Protein AF-A0A2L0C159-F1 (afdb_monomer)

Mean predicted aligned error: 4.29 Å

Structure (mmCIF, N/CA/C/O backbone):
data_AF-A0A2L0C159-F1
#
_entry.id   AF-A0A2L0C159-F1
#
loop_
_atom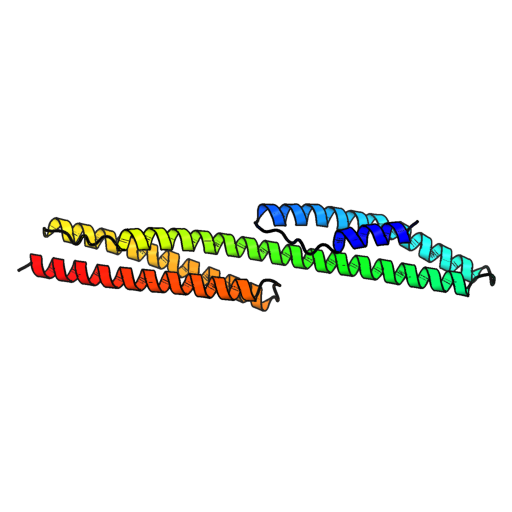_site.group_PDB
_atom_site.id
_atom_site.type_symbol
_atom_site.label_atom_id
_atom_site.label_a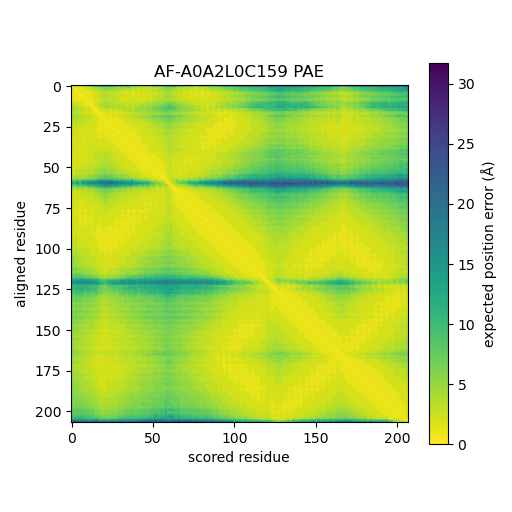lt_id
_atom_site.label_comp_id
_atom_site.label_asym_id
_atom_site.label_entity_id
_atom_site.label_seq_id
_atom_site.pdbx_PDB_ins_code
_atom_site.Cartn_x
_atom_site.Cartn_y
_atom_site.Cartn_z
_atom_site.occupancy
_atom_site.B_iso_or_equiv
_atom_site.auth_seq_id
_atom_site.auth_comp_id
_atom_site.auth_asym_id
_atom_site.auth_atom_id
_atom_site.pdbx_PDB_model_num
ATOM 1 N N . ASP A 1 1 ? -25.835 9.645 29.545 1.00 85.19 1 ASP A N 1
ATOM 2 C CA . ASP A 1 1 ? -25.453 8.460 30.339 1.00 85.19 1 ASP A CA 1
ATOM 3 C C . ASP A 1 1 ? -24.364 7.694 29.585 1.00 85.19 1 ASP A C 1
ATOM 5 O O . ASP A 1 1 ? -24.131 8.002 28.416 1.00 85.19 1 ASP A O 1
ATOM 9 N N . GLU A 1 2 ? -23.710 6.734 30.239 1.00 89.75 2 GLU A N 1
ATOM 10 C CA . GLU A 1 2 ? -22.600 5.959 29.664 1.00 89.75 2 GLU A CA 1
ATOM 11 C C . GLU A 1 2 ? -23.001 5.091 28.466 1.00 89.75 2 GLU A C 1
ATOM 13 O O . GLU A 1 2 ? -22.257 4.981 27.492 1.00 89.75 2 GLU A O 1
ATOM 18 N N . GLU A 1 3 ? -24.200 4.511 28.482 1.00 88.94 3 GLU A N 1
ATOM 19 C CA . GLU A 1 3 ? -24.686 3.670 27.388 1.00 88.94 3 GLU A CA 1
ATOM 20 C C . GLU A 1 3 ? -24.933 4.495 26.119 1.00 88.94 3 GLU A C 1
ATOM 22 O O . GLU A 1 3 ? -24.609 4.049 25.016 1.00 88.94 3 GLU A O 1
ATOM 27 N N . SER A 1 4 ? -25.483 5.704 26.257 1.00 92.75 4 SER A N 1
ATOM 28 C CA . SER A 1 4 ? -25.681 6.640 25.145 1.00 92.75 4 SER A CA 1
ATOM 29 C C . SER A 1 4 ? -24.351 7.078 24.536 1.00 92.75 4 SER A C 1
ATOM 31 O O . SER A 1 4 ? -24.216 7.089 23.312 1.00 92.75 4 SER A O 1
ATOM 33 N N . TRP A 1 5 ? -23.349 7.367 25.371 1.00 95.88 5 TRP A N 1
ATOM 34 C CA . TRP A 1 5 ? -22.011 7.723 24.897 1.00 95.88 5 TRP A CA 1
ATOM 35 C C . TRP A 1 5 ? -21.337 6.546 24.170 1.00 95.88 5 TRP A C 1
ATOM 37 O O . TRP A 1 5 ? -20.819 6.721 23.067 1.00 95.88 5 TRP A O 1
ATOM 47 N N . ILE A 1 6 ? -21.428 5.319 24.704 1.00 96.44 6 ILE A N 1
ATOM 48 C CA . ILE A 1 6 ? -20.912 4.114 24.030 1.00 96.44 6 ILE A CA 1
ATOM 49 C C . ILE A 1 6 ? -21.594 3.911 22.672 1.00 96.44 6 ILE A C 1
ATOM 51 O O . ILE A 1 6 ? -20.916 3.628 21.682 1.00 96.44 6 ILE A O 1
ATOM 55 N N . LYS A 1 7 ? -22.923 4.063 22.595 1.00 94.44 7 LYS A N 1
ATOM 56 C CA . LYS A 1 7 ? -23.678 3.942 21.336 1.00 94.44 7 LYS A CA 1
ATOM 57 C C . LYS A 1 7 ? -23.219 4.967 20.300 1.00 94.44 7 LYS A C 1
ATOM 59 O O . LYS A 1 7 ? -23.011 4.598 19.146 1.00 94.44 7 LYS A O 1
ATOM 64 N N . GLU A 1 8 ? -23.007 6.217 20.704 1.00 95.19 8 GLU A N 1
ATOM 65 C CA . GLU A 1 8 ? -22.468 7.262 19.828 1.00 95.19 8 GLU A CA 1
ATOM 66 C C . GLU A 1 8 ? -21.079 6.880 19.291 1.00 95.19 8 GLU A C 1
ATOM 68 O O . GLU A 1 8 ? -20.849 6.896 18.080 1.00 95.19 8 GLU A O 1
ATOM 73 N N . LYS A 1 9 ? -20.155 6.460 20.167 1.00 95.75 9 LYS A N 1
ATOM 74 C CA . LYS A 1 9 ? -18.798 6.076 19.749 1.00 95.75 9 LYS A CA 1
ATOM 75 C C . LYS A 1 9 ? -18.781 4.825 18.875 1.00 95.75 9 LYS A C 1
ATOM 77 O O . LYS A 1 9 ? -17.991 4.778 17.932 1.00 95.75 9 LYS A O 1
ATOM 82 N N . LYS A 1 10 ? -19.683 3.863 19.107 1.00 94.12 10 LYS A N 1
ATOM 83 C CA . LYS A 1 10 ? -19.862 2.686 18.238 1.00 94.12 10 LYS A CA 1
ATOM 84 C C . LYS A 1 10 ? -20.173 3.077 16.791 1.00 94.12 10 LYS A C 1
ATOM 86 O O . LYS A 1 10 ? -19.617 2.473 15.878 1.00 94.12 10 LYS A O 1
ATOM 91 N N . LEU A 1 11 ? -20.982 4.117 16.571 1.00 92.19 11 LEU A N 1
ATOM 92 C CA . LEU A 1 11 ? -21.264 4.621 15.220 1.00 92.19 11 LEU A CA 1
ATOM 93 C C . LEU A 1 11 ? -20.016 5.211 14.550 1.00 92.19 11 LEU A C 1
ATOM 95 O O . LEU A 1 11 ? -19.812 5.019 13.354 1.00 92.19 11 LEU A O 1
ATOM 99 N N . LEU A 1 12 ? -19.157 5.893 15.313 1.00 89.88 12 LEU A N 1
ATOM 100 C CA . LEU A 1 12 ? -17.924 6.485 14.784 1.00 89.88 12 LEU A CA 1
ATOM 101 C C . LEU A 1 12 ? -16.870 5.428 14.428 1.00 89.88 12 LEU A C 1
ATOM 103 O O . LEU A 1 12 ? -16.207 5.546 13.394 1.00 89.88 12 LEU A O 1
ATOM 107 N N . VAL A 1 13 ? -16.702 4.396 15.264 1.00 93.62 13 VAL A N 1
ATOM 108 C CA . VAL A 1 13 ? -15.749 3.303 14.989 1.00 93.62 13 VAL A CA 1
ATOM 109 C C . VAL A 1 13 ? -16.269 2.303 13.960 1.00 93.62 13 VAL A C 1
ATOM 111 O O . VAL A 1 13 ? -15.468 1.588 13.374 1.00 93.62 13 VAL A O 1
ATOM 114 N N . GLY A 1 14 ? -17.578 2.260 13.710 1.00 91.25 14 GLY A N 1
ATOM 115 C CA . GLY A 1 14 ? -18.198 1.339 12.753 1.00 91.25 14 GLY A CA 1
ATOM 116 C C . GLY A 1 14 ? -18.036 1.728 11.281 1.00 91.25 14 GLY A C 1
ATOM 117 O O . GLY A 1 14 ? -18.552 1.035 10.413 1.00 91.25 14 GLY A O 1
ATOM 118 N N . SER A 1 15 ? -17.359 2.838 10.972 1.00 93.31 15 SER A N 1
ATOM 119 C CA . SER A 1 15 ? -17.076 3.217 9.586 1.00 93.31 15 SER A CA 1
ATOM 120 C C . SER A 1 15 ? -16.140 2.203 8.915 1.00 93.31 15 SER A C 1
ATOM 122 O O . SER A 1 15 ? -15.125 1.824 9.496 1.00 93.31 15 SER A O 1
ATOM 124 N N . ASP A 1 16 ? -16.431 1.848 7.663 1.00 94.31 16 ASP A N 1
ATOM 125 C CA . ASP A 1 16 ? -15.546 1.072 6.781 1.00 94.31 16 ASP A CA 1
ATOM 126 C C . ASP A 1 16 ? -14.749 1.956 5.800 1.00 94.31 16 ASP A C 1
ATOM 128 O O . ASP A 1 16 ? -14.181 1.473 4.823 1.00 94.31 16 ASP A O 1
ATOM 132 N N . ASP A 1 17 ? -14.687 3.270 6.041 1.00 96.56 17 ASP A N 1
ATOM 133 C CA . ASP A 1 17 ? -13.760 4.141 5.316 1.00 96.56 17 ASP A CA 1
ATOM 134 C C . ASP A 1 17 ? -12.355 4.018 5.918 1.00 96.56 17 ASP A C 1
ATOM 136 O O . ASP A 1 17 ? -12.127 4.393 7.081 1.00 96.56 17 ASP A O 1
ATOM 140 N N . TYR A 1 18 ? -11.428 3.492 5.114 1.00 97.50 18 TYR A N 1
ATOM 141 C CA . TYR A 1 18 ? -10.015 3.305 5.451 1.00 97.50 18 TYR A CA 1
ATOM 142 C C . TYR A 1 18 ? -9.067 4.186 4.615 1.00 97.50 18 TYR A C 1
ATOM 144 O O . TYR A 1 18 ? -7.850 4.093 4.759 1.00 97.50 18 TYR A O 1
ATOM 152 N N . GLY A 1 19 ? -9.609 5.104 3.805 1.00 96.88 19 GLY A N 1
ATOM 153 C CA . GLY A 1 19 ? -8.835 6.034 2.982 1.00 96.88 19 GLY A CA 1
ATOM 154 C C . GLY A 1 19 ? -8.474 5.483 1.600 1.00 96.88 19 GLY A C 1
ATOM 155 O O . GLY A 1 19 ? -8.242 4.291 1.415 1.00 96.88 19 GLY A O 1
ATOM 156 N N . ARG A 1 20 ? -8.435 6.380 0.608 1.00 95.75 20 ARG A N 1
ATOM 157 C CA . ARG A 1 20 ? -8.182 6.045 -0.809 1.00 95.75 20 ARG A CA 1
ATOM 158 C C . ARG A 1 20 ? -6.778 6.395 -1.295 1.00 95.75 20 ARG A C 1
ATOM 160 O O . ARG A 1 20 ? -6.405 5.979 -2.381 1.00 95.75 20 ARG A O 1
ATOM 167 N N . ASP A 1 21 ? -6.039 7.156 -0.496 1.00 97.31 21 ASP A N 1
ATOM 168 C CA . ASP A 1 21 ? -4.670 7.587 -0.755 1.00 97.31 21 ASP A CA 1
ATOM 169 C C . ASP A 1 21 ? -3.911 7.733 0.577 1.00 97.31 21 ASP A C 1
ATOM 171 O O . ASP A 1 21 ? -4.509 7.682 1.664 1.00 97.31 21 ASP A O 1
ATOM 175 N N . LEU A 1 22 ? -2.591 7.931 0.498 1.00 96.62 22 LEU A N 1
ATOM 176 C CA . LEU A 1 22 ? -1.709 8.095 1.661 1.00 96.62 22 LEU A CA 1
ATOM 177 C C . LEU A 1 22 ? -2.141 9.224 2.602 1.00 96.62 22 LEU A C 1
ATOM 179 O O . LEU A 1 22 ? -2.083 9.072 3.824 1.00 96.62 22 LEU A O 1
ATOM 183 N N . THR A 1 23 ? -2.593 10.352 2.059 1.00 97.75 23 THR A N 1
ATOM 184 C CA . THR A 1 23 ? -2.993 11.506 2.871 1.00 97.75 23 THR A CA 1
ATOM 185 C C . THR A 1 23 ? -4.304 11.218 3.601 1.00 97.75 23 THR A C 1
ATOM 187 O O . THR A 1 23 ? -4.437 11.495 4.797 1.00 97.75 23 THR A O 1
ATOM 190 N N . GLY A 1 24 ? -5.268 10.617 2.906 1.00 98.12 24 GLY A N 1
ATOM 191 C CA . GLY A 1 24 ? -6.564 10.213 3.430 1.00 98.12 24 GLY A CA 1
ATOM 192 C C . GLY A 1 24 ? -6.425 9.238 4.593 1.00 98.12 24 GLY A C 1
ATOM 193 O O . GLY A 1 24 ? -6.926 9.519 5.685 1.00 98.12 24 GLY A O 1
ATOM 194 N N . VAL A 1 25 ? -5.684 8.140 4.408 1.00 98.31 25 VAL A N 1
ATOM 195 C CA . VAL A 1 25 ? -5.492 7.144 5.475 1.00 98.31 25 VAL A CA 1
ATOM 196 C C . VAL A 1 25 ? -4.718 7.717 6.665 1.00 98.31 25 VAL A C 1
ATOM 198 O O . VAL A 1 25 ? -5.091 7.477 7.812 1.00 98.31 25 VAL A O 1
ATOM 201 N N . GLN A 1 26 ? -3.707 8.566 6.446 1.00 98.19 26 GLN A N 1
ATOM 202 C CA . GLN A 1 26 ? -3.003 9.244 7.543 1.00 98.19 26 GLN A CA 1
ATOM 203 C C . GLN A 1 26 ? -3.924 10.164 8.350 1.00 98.19 26 GLN A C 1
ATOM 205 O O . GLN A 1 26 ? -3.845 10.203 9.582 1.00 98.19 26 GLN A O 1
ATOM 210 N N . ASN A 1 27 ? -4.815 10.895 7.681 1.00 98.25 27 ASN A N 1
ATOM 211 C CA . ASN A 1 27 ? -5.796 11.742 8.349 1.00 98.25 27 ASN A CA 1
ATOM 212 C C . ASN A 1 27 ? -6.799 10.913 9.159 1.00 98.25 27 ASN A C 1
ATOM 214 O O . ASN A 1 27 ? -7.102 11.271 10.300 1.00 98.25 27 ASN A O 1
ATOM 218 N N . LEU A 1 28 ? -7.272 9.791 8.613 1.00 98.31 28 LEU A N 1
ATOM 219 C CA . LEU A 1 28 ? -8.148 8.861 9.328 1.00 98.31 28 LEU A CA 1
ATOM 220 C C . LEU A 1 28 ? -7.449 8.245 10.543 1.00 98.31 28 LEU A C 1
ATOM 222 O O . LEU A 1 28 ? -8.024 8.259 11.628 1.00 98.31 28 LEU A O 1
ATOM 226 N N . LYS A 1 29 ? -6.185 7.822 10.420 1.00 98.19 29 LYS A N 1
ATOM 227 C CA . LYS A 1 29 ? -5.369 7.342 11.549 1.00 98.19 29 LYS A CA 1
ATOM 228 C C . LYS A 1 29 ? -5.222 8.390 12.644 1.00 98.19 29 LYS A C 1
ATOM 230 O O . LYS A 1 29 ? -5.390 8.080 13.818 1.00 98.19 29 LYS A O 1
ATOM 235 N 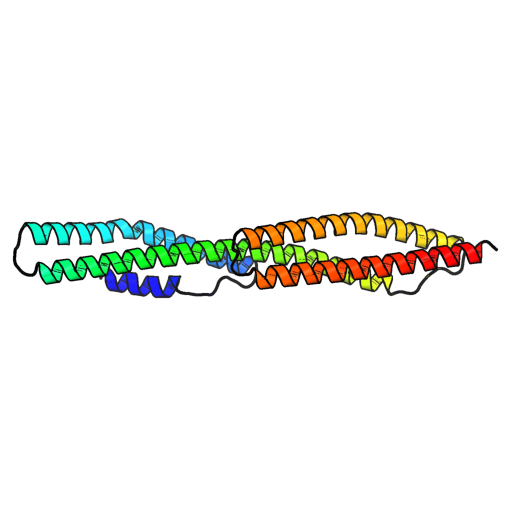N . LYS A 1 30 ? -4.948 9.649 12.285 1.00 98.25 30 LYS A N 1
ATOM 236 C CA . LYS A 1 30 ? -4.870 10.751 13.261 1.00 98.25 30 LYS A CA 1
ATOM 237 C C . LYS A 1 30 ? -6.197 10.951 13.995 1.00 98.25 30 LYS A C 1
ATOM 239 O O . LYS A 1 30 ? -6.186 11.143 15.207 1.00 98.25 30 LYS A O 1
ATOM 244 N N . LYS A 1 31 ? -7.328 10.905 13.280 1.00 97.31 31 LYS A N 1
ATOM 245 C CA . LYS A 1 31 ? -8.667 10.978 13.890 1.00 97.31 31 LYS A CA 1
ATOM 246 C C . LYS A 1 31 ? -8.927 9.779 14.804 1.00 97.31 31 LYS A C 1
ATOM 248 O O . LYS A 1 31 ? -9.405 9.967 15.915 1.00 97.31 31 LYS A O 1
ATOM 253 N N . HIS A 1 32 ? -8.564 8.575 14.370 1.00 98.06 32 HIS A N 1
ATOM 254 C CA . HIS A 1 32 ? -8.752 7.354 15.144 1.00 98.06 32 HIS A CA 1
ATOM 255 C C . HIS A 1 32 ? -7.931 7.352 16.438 1.00 98.06 32 HIS A C 1
ATOM 257 O O . HIS A 1 32 ? -8.486 7.085 17.492 1.00 98.06 32 HIS A O 1
ATOM 263 N N . LYS A 1 33 ? -6.671 7.801 16.400 1.00 98.00 33 LYS A N 1
ATOM 264 C CA . LYS A 1 33 ? -5.849 7.966 17.612 1.00 98.00 33 LYS A CA 1
ATOM 265 C C . LYS A 1 33 ? -6.465 8.914 18.642 1.00 98.00 33 LYS A C 1
ATOM 267 O O . LYS A 1 33 ? -6.300 8.712 19.840 1.00 98.00 33 LYS A O 1
ATOM 272 N N . ARG A 1 34 ? -7.171 9.962 18.195 1.00 97.69 34 ARG A N 1
ATOM 273 C CA . ARG A 1 34 ? -7.922 10.840 19.111 1.00 97.69 34 ARG A CA 1
ATOM 274 C C . ARG A 1 34 ? -9.089 10.094 19.747 1.00 97.69 34 ARG A C 1
ATOM 276 O O . ARG A 1 34 ? -9.275 10.209 20.948 1.00 97.69 34 ARG A O 1
ATOM 283 N N . LEU A 1 35 ? -9.813 9.298 18.962 1.00 96.56 35 LEU A N 1
ATOM 284 C CA . LEU A 1 35 ? -10.884 8.448 19.473 1.00 96.56 35 LEU A CA 1
ATOM 285 C C . LEU A 1 35 ? -10.351 7.430 20.492 1.00 96.56 35 LEU A C 1
ATOM 287 O O . LEU A 1 35 ? -10.934 7.302 21.557 1.00 96.56 35 LEU A O 1
ATOM 291 N N . GLU A 1 36 ? -9.235 6.752 20.221 1.00 97.69 36 GLU A N 1
ATOM 292 C CA . GLU A 1 36 ? -8.609 5.821 21.175 1.00 97.69 36 GLU A CA 1
ATOM 293 C C . GLU A 1 36 ? -8.211 6.519 22.483 1.00 97.69 36 GLU A C 1
ATOM 295 O O . GLU A 1 36 ? -8.433 5.980 23.566 1.00 97.69 36 GLU A O 1
ATOM 300 N N . ALA A 1 37 ? -7.677 7.743 22.398 1.00 98.00 37 ALA A N 1
ATOM 301 C CA . ALA A 1 37 ? -7.377 8.551 23.577 1.00 98.00 37 ALA A CA 1
ATOM 302 C C . ALA A 1 37 ? -8.648 8.937 24.354 1.00 98.00 37 ALA A C 1
ATOM 304 O O . ALA A 1 37 ? -8.646 8.873 25.583 1.00 98.00 37 ALA A O 1
ATOM 305 N N . GLU A 1 38 ? -9.738 9.286 23.660 1.00 96.81 38 GLU A N 1
ATOM 306 C CA . GLU A 1 38 ? -11.046 9.519 24.285 1.00 96.81 38 GLU A CA 1
ATOM 307 C C . GLU A 1 38 ? -11.533 8.261 25.019 1.00 96.81 38 GLU A C 1
ATOM 309 O O . GLU A 1 38 ? -11.902 8.362 26.187 1.00 96.81 38 GLU A O 1
ATOM 314 N N . LEU A 1 39 ? -11.460 7.075 24.397 1.00 97.50 39 LEU A N 1
ATOM 315 C CA . LEU A 1 39 ? -11.814 5.808 25.051 1.00 97.50 39 LEU A CA 1
ATOM 316 C C . LEU A 1 39 ? -10.982 5.574 26.317 1.00 97.50 39 LEU A C 1
ATOM 318 O O . LEU A 1 39 ? -11.540 5.286 27.373 1.00 97.50 39 LEU A O 1
ATOM 322 N N . GLY A 1 40 ? -9.661 5.751 26.233 1.00 97.12 40 GLY A N 1
ATOM 323 C CA . GLY A 1 40 ? -8.770 5.599 27.384 1.00 97.12 40 GLY A CA 1
ATOM 324 C C . GLY A 1 40 ? -9.077 6.589 28.510 1.00 97.12 40 GLY A C 1
ATOM 325 O O . GLY A 1 40 ? -9.048 6.217 29.679 1.00 97.12 40 GLY A O 1
ATOM 326 N N . SER A 1 41 ? -9.427 7.833 28.169 1.00 97.44 41 SER A N 1
ATOM 327 C CA . SER A 1 41 ? -9.821 8.849 29.155 1.00 97.44 41 SER A CA 1
ATOM 328 C C . SER A 1 41 ? -11.175 8.572 29.815 1.00 97.44 41 SER A C 1
ATOM 330 O O . SER A 1 41 ? -11.422 9.051 30.919 1.00 97.44 41 SER A O 1
ATOM 332 N N . HIS A 1 42 ? -12.032 7.790 29.153 1.00 96.62 42 HIS A N 1
ATOM 333 C CA . HIS A 1 42 ? -13.388 7.479 29.603 1.00 96.62 42 HIS A CA 1
ATOM 334 C C . HIS A 1 42 ? -13.477 6.176 30.410 1.00 96.62 42 HIS A C 1
ATOM 336 O O . HIS A 1 42 ? -14.417 5.986 31.179 1.00 96.62 42 HIS A O 1
ATOM 342 N N . GLU A 1 43 ? -12.476 5.298 30.295 1.00 96.81 43 GLU A N 1
ATOM 343 C CA . GLU A 1 43 ? -12.387 4.035 31.044 1.00 96.81 43 GLU A CA 1
ATOM 344 C C . GLU A 1 43 ? -12.609 4.211 32.566 1.00 96.81 43 GLU A C 1
ATOM 346 O O . GLU A 1 43 ? -13.400 3.444 33.118 1.00 96.81 43 GLU A O 1
ATOM 351 N N . PRO A 1 44 ? -12.041 5.224 33.262 1.00 97.81 44 PRO A N 1
ATOM 352 C CA . PRO A 1 44 ? -12.284 5.408 34.696 1.00 97.81 44 PRO A CA 1
ATOM 353 C C . PRO A 1 44 ? -13.750 5.703 35.047 1.00 97.81 44 PRO A C 1
ATOM 355 O O . PRO A 1 44 ? -14.216 5.305 36.111 1.00 97.81 44 PRO A O 1
ATOM 358 N N . ALA A 1 45 ? -14.495 6.384 34.168 1.00 96.88 45 ALA A N 1
ATOM 359 C CA . ALA A 1 45 ? -15.914 6.665 34.392 1.00 96.88 45 ALA A CA 1
ATOM 360 C C . ALA A 1 45 ? -16.756 5.384 34.289 1.00 96.88 45 ALA A C 1
ATOM 362 O O . ALA A 1 45 ? -17.618 5.139 35.133 1.00 96.88 45 ALA A O 1
ATOM 363 N N . ILE A 1 46 ? -16.448 4.526 33.310 1.00 97.12 46 ILE A N 1
ATOM 364 C CA . ILE A 1 46 ? -17.073 3.204 33.175 1.00 97.12 46 ILE A CA 1
ATOM 365 C C . ILE A 1 46 ? -16.781 2.342 34.409 1.00 97.12 46 ILE A C 1
ATOM 367 O O . ILE A 1 46 ? -17.705 1.758 34.975 1.00 97.12 46 ILE A O 1
ATOM 371 N N . GLN A 1 47 ? -15.527 2.323 34.872 1.00 97.06 47 GLN A N 1
ATOM 372 C CA . GLN A 1 47 ? -15.125 1.598 36.082 1.00 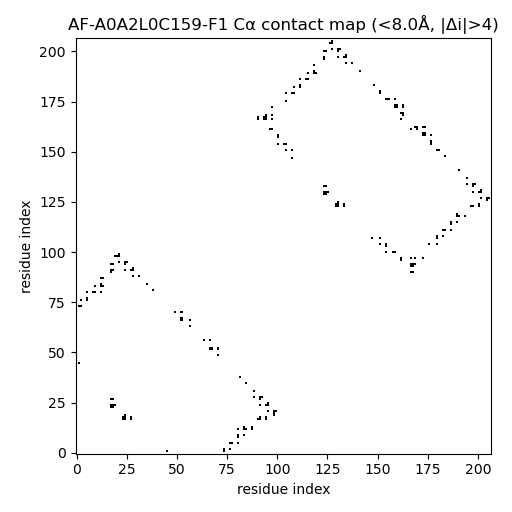97.06 47 GLN A CA 1
ATOM 373 C C . GLN A 1 47 ? -15.845 2.112 37.332 1.00 97.06 47 GLN A C 1
ATOM 375 O O . GLN A 1 47 ? -16.342 1.319 38.126 1.00 97.06 47 GLN A O 1
ATOM 380 N N . ALA A 1 48 ? -16.003 3.430 37.480 1.00 97.12 48 ALA A N 1
ATOM 381 C CA . ALA A 1 48 ? -16.737 4.004 38.604 1.00 97.12 48 ALA A CA 1
ATOM 382 C C . ALA A 1 48 ? -18.216 3.569 38.630 1.00 97.12 48 ALA A C 1
ATOM 384 O O . ALA A 1 48 ? -18.754 3.295 39.704 1.00 97.12 48 ALA A O 1
ATOM 385 N N . VAL A 1 49 ? -18.876 3.471 37.467 1.00 96.12 49 VAL A N 1
ATOM 386 C CA . VAL A 1 49 ? -20.259 2.965 37.372 1.00 96.12 49 VAL A CA 1
ATOM 387 C C . VAL A 1 49 ? -20.333 1.476 37.715 1.00 96.12 49 VAL A C 1
ATOM 389 O O . VAL A 1 49 ? -21.258 1.066 38.419 1.00 96.12 49 VAL A O 1
ATOM 392 N N . GLN A 1 50 ? -19.355 0.683 37.268 1.00 95.44 50 GLN A N 1
ATOM 393 C CA . GLN A 1 50 ? -19.242 -0.738 37.610 1.00 95.44 50 GLN A CA 1
ATOM 394 C C . GLN A 1 50 ? -19.099 -0.932 39.124 1.00 95.44 50 GLN A C 1
ATOM 396 O O . GLN A 1 50 ? -19.938 -1.591 39.736 1.00 95.44 50 GLN A O 1
ATOM 401 N N . GLU A 1 51 ? -18.118 -0.271 39.744 1.00 96.38 51 GLU A N 1
ATOM 402 C CA . GLU A 1 51 ? -17.873 -0.358 41.187 1.00 96.38 51 GLU A CA 1
ATOM 403 C C . GLU A 1 51 ? -19.064 0.129 42.020 1.00 96.38 51 GLU A C 1
ATOM 405 O O . GLU A 1 51 ? -19.370 -0.435 43.071 1.00 96.38 51 GLU A O 1
ATOM 410 N N . ALA A 1 52 ? -19.732 1.205 41.591 1.00 94.62 52 ALA A N 1
ATOM 411 C CA . ALA A 1 52 ? -20.906 1.719 42.288 1.00 94.62 52 ALA A CA 1
ATOM 412 C C . ALA A 1 52 ? -22.078 0.730 42.222 1.00 94.62 52 ALA A C 1
ATOM 414 O O . ALA A 1 52 ? -22.769 0.538 43.222 1.00 94.62 52 ALA A O 1
ATOM 415 N N . GLY A 1 53 ? -22.290 0.092 41.066 1.00 94.06 53 GLY A N 1
ATOM 416 C CA . GLY A 1 53 ? -23.320 -0.928 40.898 1.00 94.06 53 GLY A CA 1
ATOM 417 C C . GLY A 1 53 ? -23.043 -2.184 41.727 1.00 94.06 53 GLY A C 1
ATOM 418 O O . GLY A 1 53 ? -23.956 -2.684 42.377 1.00 94.06 53 GLY A O 1
ATOM 419 N N . GLU A 1 54 ? -21.791 -2.645 41.775 1.00 94.06 54 GLU A N 1
ATOM 420 C CA . GLU A 1 54 ? -21.363 -3.766 42.626 1.00 94.06 54 GLU A CA 1
ATOM 421 C C . GLU A 1 54 ? -21.601 -3.468 44.110 1.00 94.06 54 GLU A C 1
ATOM 423 O O . GLU A 1 54 ? -22.317 -4.209 44.783 1.00 94.06 54 GLU A O 1
ATOM 428 N N . LYS A 1 55 ? -21.123 -2.315 44.599 1.00 94.62 55 LYS A N 1
ATOM 429 C CA . LYS A 1 55 ? -21.348 -1.885 45.990 1.00 94.62 55 LYS A CA 1
ATOM 430 C C . LYS A 1 55 ? -22.834 -1.789 46.335 1.00 94.62 55 LYS A C 1
ATOM 432 O O . LYS A 1 55 ? -23.218 -2.120 47.452 1.00 94.62 55 LYS A O 1
ATOM 437 N N . LEU A 1 56 ? -23.677 -1.326 45.406 1.00 92.81 56 LEU A N 1
ATOM 438 C CA . LEU A 1 56 ? -25.121 -1.208 45.628 1.00 92.81 56 LEU A CA 1
ATOM 439 C C . LEU A 1 56 ? -25.786 -2.582 45.803 1.00 92.81 56 LEU A C 1
ATOM 441 O O . LEU A 1 56 ? -26.682 -2.713 46.636 1.00 92.81 56 LEU A O 1
ATOM 445 N N . MET A 1 57 ? -25.331 -3.591 45.053 1.00 93.44 57 MET A N 1
ATOM 446 C CA . MET A 1 57 ? -25.804 -4.973 45.189 1.00 93.44 57 MET A CA 1
ATOM 447 C C . MET A 1 57 ? -25.345 -5.623 46.504 1.00 93.44 57 MET A C 1
ATOM 449 O O . MET A 1 57 ? -26.080 -6.441 47.048 1.00 93.44 57 MET A O 1
ATOM 453 N N . ASP A 1 58 ? -24.191 -5.224 47.050 1.00 91.81 58 ASP A N 1
ATOM 454 C CA . ASP A 1 58 ? -23.696 -5.729 48.341 1.00 91.81 58 ASP A CA 1
ATOM 455 C C . ASP A 1 58 ? -24.479 -5.175 49.545 1.00 91.81 58 ASP A C 1
ATOM 457 O O . ASP A 1 58 ? -24.654 -5.862 50.553 1.00 91.81 58 ASP A O 1
ATOM 461 N N . VAL A 1 59 ? -24.940 -3.920 49.467 1.00 91.44 59 VAL A N 1
ATOM 462 C CA . VAL A 1 59 ? -25.594 -3.226 50.597 1.00 91.44 59 VAL A CA 1
ATOM 463 C C . VAL A 1 59 ? -27.125 -3.269 50.559 1.00 91.44 59 VAL A C 1
ATOM 465 O O . VAL A 1 59 ? -27.764 -2.910 51.550 1.00 91.44 59 VAL A O 1
ATOM 468 N N . SER A 1 60 ? -27.737 -3.676 49.441 1.00 86.50 60 SER A N 1
ATOM 469 C CA . SER A 1 60 ? -29.192 -3.666 49.244 1.00 86.50 60 SER A CA 1
ATOM 470 C C . SER A 1 60 ? -29.679 -4.876 48.448 1.00 86.50 60 SER A C 1
ATOM 472 O O . SER A 1 60 ? -29.227 -5.119 47.337 1.00 86.50 60 SER A O 1
ATOM 474 N N . ASN A 1 61 ? -30.714 -5.559 48.951 1.00 82.44 61 ASN A N 1
ATOM 475 C CA . ASN A 1 61 ? -31.401 -6.628 48.211 1.00 82.44 61 ASN A CA 1
ATOM 476 C C . ASN A 1 61 ? -32.460 -6.109 47.216 1.00 82.44 61 ASN A C 1
ATOM 478 O O . ASN A 1 61 ? -33.058 -6.898 46.483 1.00 82.44 61 ASN A O 1
ATOM 482 N N . LEU A 1 62 ? -32.742 -4.803 47.193 1.00 88.19 62 LEU A N 1
ATOM 483 C CA . LEU A 1 62 ? -33.735 -4.221 46.286 1.00 88.19 62 LEU A CA 1
ATOM 484 C C . LEU A 1 62 ? -33.122 -3.972 44.907 1.00 88.19 62 LEU A C 1
ATOM 486 O O . LEU A 1 62 ? -32.105 -3.295 44.794 1.00 88.19 62 LEU A O 1
ATOM 490 N N . GLY A 1 63 ? -33.770 -4.478 43.855 1.00 87.56 63 GLY A N 1
ATOM 491 C CA . GLY A 1 63 ? -33.387 -4.189 42.468 1.00 87.56 63 GLY A CA 1
ATOM 492 C C . GLY A 1 63 ? -32.103 -4.874 41.985 1.00 87.56 63 GLY A C 1
ATOM 493 O O . GLY A 1 63 ? -31.668 -4.590 40.874 1.00 87.56 63 GLY A O 1
ATOM 494 N N . VAL A 1 64 ? -31.519 -5.797 42.762 1.00 92.56 64 VAL A N 1
ATOM 495 C CA . VAL A 1 64 ? -30.288 -6.529 42.393 1.00 92.56 64 VAL A CA 1
ATOM 496 C C . VAL A 1 64 ? -30.358 -7.154 40.990 1.00 92.56 64 VAL A C 1
ATOM 498 O O . VAL A 1 64 ? -29.430 -6.917 40.219 1.00 92.56 64 VAL A O 1
ATOM 501 N N . PRO A 1 65 ? -31.440 -7.861 40.584 1.00 93.50 65 PRO A N 1
ATOM 502 C CA . PRO A 1 65 ? -31.509 -8.437 39.237 1.00 93.50 65 PRO A CA 1
ATOM 503 C C . PRO A 1 65 ? -31.446 -7.386 38.120 1.00 93.50 65 PRO A C 1
ATOM 505 O O . PRO A 1 65 ? -30.854 -7.625 37.070 1.00 93.50 65 PRO A O 1
ATOM 508 N N . GLU A 1 66 ? -32.040 -6.212 38.344 1.00 94.12 66 GLU A N 1
ATOM 509 C CA . GLU A 1 66 ? -32.041 -5.115 37.373 1.00 94.12 66 GLU A CA 1
ATOM 510 C C . GLU A 1 66 ? -30.659 -4.453 37.286 1.00 94.12 66 GLU A C 1
ATOM 512 O O . GLU A 1 66 ? -30.155 -4.214 36.188 1.00 94.12 66 GLU A O 1
ATOM 517 N N . ILE A 1 67 ? -30.012 -4.209 38.433 1.00 93.50 67 ILE A N 1
ATOM 518 C CA . ILE A 1 67 ? -28.650 -3.657 38.497 1.00 93.50 67 ILE A CA 1
ATOM 519 C C . ILE A 1 67 ? -27.667 -4.603 37.799 1.00 93.50 67 ILE A C 1
ATOM 521 O O . ILE A 1 67 ? -26.899 -4.165 36.941 1.00 93.50 67 ILE A O 1
ATOM 525 N N . GLU A 1 68 ? -27.734 -5.901 38.100 1.00 94.50 68 GLU A N 1
ATOM 526 C CA . GLU A 1 68 ? -26.877 -6.915 37.488 1.00 94.50 68 GLU A CA 1
ATOM 527 C C . GLU A 1 68 ? -27.057 -6.951 35.961 1.00 94.50 68 GLU A C 1
ATOM 529 O O . GLU A 1 68 ? -26.076 -6.971 35.212 1.00 94.50 68 GLU A O 1
ATOM 534 N N . GLN A 1 69 ? -28.304 -6.914 35.477 1.00 95.31 69 GLN A N 1
ATOM 535 C CA . GLN A 1 69 ? -28.595 -6.889 34.045 1.00 95.31 69 GLN A CA 1
ATOM 536 C C . GLN A 1 69 ? -28.005 -5.647 33.363 1.00 95.31 69 GLN A C 1
ATOM 538 O O . GLN A 1 69 ? -27.413 -5.761 32.285 1.00 95.31 69 GLN A O 1
ATOM 543 N N . ARG A 1 70 ? -28.131 -4.468 33.984 1.00 94.88 70 ARG A N 1
ATOM 544 C CA . ARG A 1 70 ? -27.592 -3.213 33.441 1.00 94.88 70 ARG A CA 1
ATOM 545 C C . ARG A 1 70 ? -26.067 -3.195 33.420 1.00 94.88 70 ARG A C 1
ATOM 547 O O . ARG A 1 70 ? -25.488 -2.806 32.409 1.00 94.88 70 ARG A O 1
ATOM 554 N N . LEU A 1 71 ? -25.411 -3.675 34.478 1.00 95.56 71 LEU A N 1
ATOM 555 C CA . LEU A 1 71 ? -23.951 -3.805 34.508 1.00 95.56 71 LEU A CA 1
ATOM 556 C C . LEU A 1 71 ? -23.446 -4.775 33.436 1.00 95.56 71 LEU A C 1
ATOM 558 O O . LEU A 1 71 ? -22.503 -4.454 32.714 1.00 95.56 71 LEU A O 1
ATOM 562 N N . LYS A 1 72 ? -24.103 -5.930 33.264 1.00 96.12 72 LYS A N 1
ATOM 563 C CA . LYS A 1 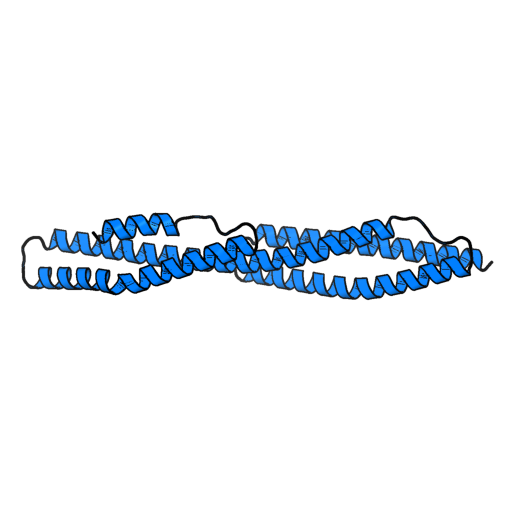72 ? -23.770 -6.877 32.186 1.00 96.12 72 LYS A CA 1
ATOM 564 C C . LYS A 1 72 ? -23.887 -6.225 30.808 1.00 96.12 72 LYS A C 1
ATOM 566 O O . LYS A 1 72 ? -22.981 -6.376 29.989 1.00 96.12 72 LYS A O 1
ATOM 571 N N . ALA A 1 73 ? -24.966 -5.480 30.561 1.00 95.75 73 ALA A N 1
ATOM 572 C CA . ALA A 1 73 ? -25.168 -4.769 29.300 1.00 95.75 73 ALA A CA 1
ATOM 573 C C . ALA A 1 73 ? -24.096 -3.691 29.060 1.00 95.75 73 ALA A C 1
ATOM 575 O O . ALA A 1 73 ? -23.546 -3.619 27.959 1.00 95.75 73 ALA A O 1
ATOM 576 N N . LEU A 1 74 ? -23.752 -2.904 30.086 1.00 96.25 74 LEU A N 1
ATOM 577 C CA . LEU A 1 74 ? -22.692 -1.896 30.020 1.00 96.25 74 LEU A CA 1
ATOM 578 C C . LEU A 1 74 ? -21.332 -2.531 29.699 1.00 96.25 74 LEU A C 1
ATOM 580 O O . LEU A 1 74 ? -20.640 -2.075 28.790 1.00 96.25 74 LEU A O 1
ATOM 584 N N . ASN A 1 75 ? -20.975 -3.614 30.396 1.00 96.31 75 ASN A N 1
ATOM 585 C CA . ASN A 1 75 ? -19.703 -4.317 30.220 1.00 96.31 75 ASN A CA 1
ATOM 586 C C . ASN A 1 75 ? -19.565 -4.897 28.815 1.00 96.31 75 ASN A C 1
ATOM 588 O O . ASN A 1 75 ? -18.524 -4.736 28.174 1.00 96.31 75 ASN A O 1
ATOM 592 N N . LEU A 1 76 ? -20.627 -5.537 28.320 1.00 96.81 76 LEU A N 1
ATOM 593 C CA . LEU A 1 76 ? -20.669 -6.052 26.957 1.00 96.81 76 LEU A CA 1
ATOM 594 C C . LEU A 1 76 ? -20.512 -4.912 25.945 1.00 96.81 76 LEU A C 1
ATOM 596 O O . LEU A 1 76 ? -19.656 -4.977 25.066 1.00 96.81 76 LEU A O 1
ATOM 600 N N . ALA A 1 77 ? -21.286 -3.835 26.101 1.00 96.69 77 ALA A N 1
ATOM 601 C CA . ALA A 1 77 ? -21.253 -2.711 25.178 1.00 96.69 77 ALA A CA 1
ATOM 602 C C . ALA A 1 77 ? -19.882 -2.012 25.153 1.00 96.69 77 ALA A C 1
ATOM 604 O O . ALA A 1 77 ? -19.411 -1.643 24.074 1.00 96.69 77 ALA A O 1
ATOM 605 N N . TRP A 1 78 ? -19.239 -1.865 26.314 1.00 97.81 78 TRP A N 1
ATOM 606 C CA . TRP A 1 78 ? -17.903 -1.290 26.447 1.00 97.81 78 TRP A CA 1
ATOM 607 C C . TRP A 1 78 ? -16.825 -2.176 25.819 1.00 97.81 78 TRP A C 1
ATOM 609 O O . TRP A 1 78 ? -15.996 -1.691 25.048 1.00 97.81 78 TRP A O 1
ATOM 619 N N . SER A 1 79 ? -16.871 -3.484 26.087 1.00 97.56 79 SER A N 1
ATOM 620 C CA . SER A 1 79 ? -15.953 -4.462 25.492 1.00 97.56 79 SER A CA 1
ATOM 621 C C . SER A 1 79 ? -16.047 -4.471 23.963 1.00 97.56 79 SER A C 1
ATOM 623 O O . SER A 1 79 ? -15.035 -4.339 23.274 1.00 97.56 79 SER A O 1
ATOM 625 N N . GLU A 1 80 ? -17.267 -4.517 23.423 1.00 97.44 80 GLU A N 1
ATOM 626 C CA . GLU A 1 80 ? -17.507 -4.460 21.979 1.00 97.44 80 GLU A CA 1
ATOM 627 C C . GLU A 1 80 ? -16.980 -3.162 21.354 1.00 97.44 80 GLU A C 1
ATOM 629 O O . GLU A 1 80 ? -16.381 -3.198 20.282 1.00 97.44 80 GLU A O 1
ATOM 634 N N . LEU A 1 81 ? -17.163 -2.009 22.010 1.00 97.88 81 LEU A N 1
ATOM 635 C CA . LEU A 1 81 ? -16.621 -0.736 21.522 1.00 97.88 81 LEU A CA 1
ATOM 636 C C . LEU A 1 81 ? -15.088 -0.772 21.447 1.00 97.88 81 LEU A C 1
ATOM 638 O O . LEU A 1 81 ? -14.524 -0.367 20.429 1.00 97.88 81 LEU A O 1
ATOM 642 N N . LYS A 1 82 ? -14.412 -1.297 22.476 1.00 98.06 82 LYS A N 1
ATOM 643 C CA . LYS A 1 82 ? -12.948 -1.446 22.472 1.00 98.06 82 LYS A CA 1
ATOM 644 C C . LYS A 1 82 ? -12.470 -2.394 21.373 1.00 98.06 82 LYS A C 1
ATOM 646 O O . LYS A 1 82 ? -11.503 -2.080 20.680 1.00 98.06 82 LYS A O 1
ATOM 651 N N . GLN A 1 83 ? -13.168 -3.508 21.161 1.00 97.94 83 GLN A N 1
ATOM 652 C CA . GLN A 1 83 ? -12.847 -4.452 20.090 1.00 97.94 83 GLN A CA 1
ATOM 653 C C . GLN A 1 83 ? -13.029 -3.828 18.699 1.00 97.94 83 GLN A C 1
ATOM 655 O O . GLN A 1 83 ? -12.155 -3.974 17.842 1.00 97.94 83 GLN A O 1
ATOM 660 N N . LEU A 1 84 ? -14.131 -3.106 18.468 1.00 98.06 84 LEU A N 1
ATOM 661 C CA . LEU A 1 84 ? -14.376 -2.393 17.212 1.00 98.06 84 LEU A CA 1
ATOM 662 C C . LEU A 1 84 ? -13.316 -1.316 16.962 1.00 98.06 84 LEU A C 1
ATOM 664 O O . LEU A 1 84 ? -12.812 -1.206 15.846 1.00 98.06 84 LEU A O 1
ATOM 668 N N . ALA A 1 85 ? -12.948 -0.556 17.998 1.00 98.12 85 ALA A N 1
ATOM 669 C CA . ALA A 1 85 ? -11.894 0.444 17.902 1.00 98.12 85 ALA A CA 1
ATOM 670 C C . ALA A 1 85 ? -10.557 -0.205 17.518 1.00 98.12 85 ALA A C 1
ATOM 672 O O . ALA A 1 85 ? -9.976 0.174 16.509 1.00 98.12 85 ALA A O 1
ATOM 673 N N . SER A 1 86 ? -10.139 -1.253 18.235 1.00 98.06 86 SER A N 1
ATOM 674 C CA . SER A 1 86 ? -8.905 -1.993 17.941 1.00 98.06 86 SER A CA 1
ATOM 675 C C . SER A 1 86 ? -8.887 -2.570 16.519 1.00 98.06 86 SER A C 1
ATOM 677 O O . SER A 1 86 ? -7.913 -2.383 15.791 1.00 98.06 86 SER A O 1
ATOM 679 N N . THR A 1 87 ? -9.988 -3.191 16.085 1.00 97.50 87 THR A N 1
ATOM 680 C CA . THR A 1 87 ? -10.121 -3.748 14.727 1.00 97.50 87 THR A CA 1
ATOM 681 C C . THR A 1 87 ? -10.008 -2.653 13.665 1.00 97.50 87 THR A C 1
ATOM 683 O O . THR A 1 87 ? -9.326 -2.823 12.654 1.00 97.50 87 THR A O 1
ATOM 686 N N . ARG A 1 88 ? -10.656 -1.502 13.884 1.00 98.06 88 ARG A N 1
ATOM 687 C CA . ARG A 1 88 ? -10.562 -0.357 12.971 1.00 98.06 88 ARG A CA 1
ATOM 688 C C . ARG A 1 88 ? -9.151 0.224 12.935 1.00 98.06 88 ARG A C 1
ATOM 690 O O . ARG A 1 88 ? -8.686 0.562 11.849 1.00 98.06 88 ARG A O 1
ATOM 697 N N . GLY A 1 89 ? -8.471 0.319 14.075 1.00 98.19 89 GLY A N 1
ATOM 698 C CA . GLY A 1 89 ? -7.075 0.747 14.159 1.00 98.19 89 GLY A CA 1
ATOM 699 C C . GLY A 1 89 ? -6.163 -0.139 13.313 1.00 98.19 89 GLY A C 1
ATOM 700 O O . GLY A 1 89 ? -5.460 0.369 12.439 1.00 98.19 89 GLY A O 1
ATOM 701 N N . GLN A 1 90 ? -6.284 -1.460 13.473 1.00 98.19 90 GLN A N 1
ATOM 702 C CA . GLN A 1 90 ? -5.541 -2.440 12.680 1.00 98.19 90 GLN A CA 1
ATOM 703 C C . GLN A 1 90 ? -5.807 -2.280 11.173 1.00 98.19 90 GLN A C 1
ATOM 705 O O . GLN A 1 90 ? -4.867 -2.165 10.388 1.00 98.19 90 GLN A O 1
ATOM 710 N N . LYS A 1 91 ? -7.074 -2.183 10.748 1.00 98.31 91 LYS A N 1
ATOM 711 C CA . LYS A 1 91 ? -7.404 -1.968 9.329 1.00 98.31 91 LYS A CA 1
ATOM 712 C C . LYS A 1 91 ? -6.885 -0.629 8.795 1.00 98.31 91 LYS A C 1
ATOM 714 O O . LYS A 1 91 ? -6.476 -0.538 7.642 1.00 98.31 91 LYS A O 1
ATOM 719 N N . LEU A 1 92 ? -6.855 0.431 9.598 1.00 98.56 92 LEU A N 1
ATOM 720 C CA . LEU A 1 92 ? -6.245 1.695 9.174 1.00 98.56 92 LEU A CA 1
ATOM 721 C C . LEU A 1 92 ? -4.719 1.580 9.028 1.00 98.56 92 LEU A C 1
ATOM 723 O O . LEU A 1 92 ? -4.143 2.206 8.135 1.00 98.56 92 LEU A O 1
ATOM 727 N N . ASP A 1 93 ? -4.057 0.787 9.870 1.00 98.38 93 ASP A N 1
ATOM 728 C CA . ASP A 1 93 ? -2.633 0.477 9.728 1.00 98.38 93 ASP A CA 1
ATOM 729 C C . ASP A 1 93 ? -2.352 -0.339 8.459 1.00 98.38 93 ASP A C 1
ATOM 731 O O . ASP A 1 93 ? -1.484 0.047 7.674 1.00 98.38 93 ASP A O 1
ATOM 735 N N . GLU A 1 94 ? -3.142 -1.383 8.205 1.00 98.38 94 GLU A N 1
ATOM 736 C CA . GLU A 1 94 ? -3.083 -2.196 6.984 1.00 98.38 94 GLU A CA 1
ATOM 737 C C . GLU A 1 94 ? -3.350 -1.368 5.717 1.00 98.38 94 GLU A C 1
ATOM 739 O O . GLU A 1 94 ? -2.642 -1.500 4.718 1.00 98.38 94 GLU A O 1
ATOM 744 N N . SER A 1 95 ? -4.333 -0.463 5.745 1.00 98.62 95 SER A N 1
ATOM 745 C CA . SER A 1 95 ? -4.590 0.447 4.623 1.00 98.62 95 SER A CA 1
ATOM 746 C C . SER A 1 95 ? -3.443 1.435 4.420 1.00 98.62 95 SER A C 1
ATOM 748 O O . SER A 1 95 ? -3.120 1.779 3.288 1.00 98.62 95 SER A O 1
ATOM 750 N N . HIS A 1 96 ? -2.776 1.883 5.486 1.00 98.62 96 HIS A N 1
ATOM 751 C CA . HIS A 1 96 ? -1.629 2.778 5.352 1.00 98.62 96 HIS A CA 1
ATOM 752 C C . HIS A 1 96 ? -0.455 2.094 4.654 1.00 98.62 96 HIS A C 1
ATOM 754 O O . HIS A 1 96 ? 0.124 2.674 3.737 1.00 98.62 96 HIS A O 1
ATOM 760 N N . THR A 1 97 ? -0.116 0.868 5.052 1.00 98.31 97 THR A N 1
ATOM 761 C CA . THR A 1 97 ? 0.962 0.110 4.401 1.00 98.31 97 THR A CA 1
ATOM 762 C C . THR A 1 97 ? 0.594 -0.277 2.969 1.00 98.31 97 THR A C 1
ATOM 764 O O . THR A 1 97 ? 1.436 -0.166 2.079 1.00 98.31 97 THR A O 1
ATOM 767 N N . TYR A 1 98 ? -0.674 -0.611 2.709 1.00 98.62 98 TYR A N 1
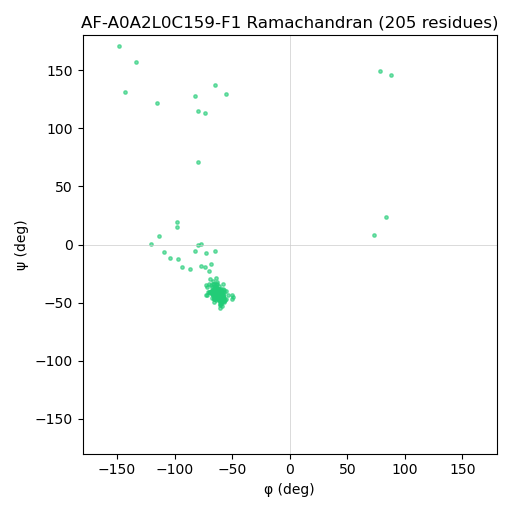ATOM 768 C CA . TYR A 1 98 ? -1.189 -0.830 1.356 1.00 98.62 98 TYR A CA 1
ATOM 769 C C . TYR A 1 98 ? -1.035 0.406 0.457 1.00 98.62 98 TYR A C 1
ATOM 771 O O . TYR A 1 98 ? -0.537 0.298 -0.661 1.00 98.62 98 TYR A O 1
ATOM 779 N N . GLN A 1 99 ? -1.389 1.596 0.947 1.00 98.62 99 GLN A N 1
ATOM 780 C CA . GLN A 1 99 ? -1.250 2.839 0.181 1.00 98.62 99 GLN A CA 1
ATOM 781 C C . GLN A 1 99 ? 0.223 3.207 -0.074 1.00 98.62 99 GLN A C 1
ATOM 783 O O . GLN A 1 99 ? 0.551 3.753 -1.125 1.00 98.62 99 GLN A O 1
ATOM 788 N N . GLN A 1 100 ? 1.137 2.867 0.844 1.00 98.50 100 GLN A N 1
ATOM 789 C CA . GLN A 1 100 ? 2.581 3.017 0.610 1.00 98.50 100 GLN A CA 1
ATOM 790 C C . GLN A 1 100 ? 3.073 2.072 -0.488 1.00 98.50 100 GLN A C 1
ATOM 792 O O . GLN A 1 100 ? 3.865 2.478 -1.334 1.00 98.50 100 GLN A O 1
ATOM 797 N N . PHE A 1 101 ? 2.597 0.826 -0.485 1.00 98.69 101 PHE A N 1
ATOM 798 C CA . PHE A 1 101 ? 2.870 -0.141 -1.544 1.00 98.69 101 PHE A CA 1
ATOM 799 C C . PHE A 1 101 ? 2.344 0.349 -2.901 1.00 98.69 101 PHE A C 1
ATOM 801 O O . PHE A 1 101 ? 3.099 0.355 -3.870 1.00 98.69 101 PHE A O 1
ATOM 808 N N . LEU A 1 102 ? 1.095 0.825 -2.967 1.00 98.44 102 LEU A N 1
ATOM 809 C CA . LEU A 1 102 ? 0.511 1.343 -4.206 1.00 98.44 102 LEU A CA 1
ATOM 810 C C . LEU A 1 102 ? 1.311 2.506 -4.788 1.00 98.44 102 LEU A C 1
ATOM 812 O O . LEU A 1 102 ? 1.576 2.498 -5.984 1.00 98.44 102 LEU A O 1
ATOM 816 N N . ALA A 1 103 ? 1.746 3.455 -3.956 1.00 98.19 103 ALA A N 1
ATOM 817 C CA . ALA A 1 103 ? 2.553 4.580 -4.419 1.00 98.19 103 ALA A CA 1
ATOM 818 C C . ALA A 1 103 ? 3.860 4.116 -5.093 1.00 98.19 103 ALA A C 1
ATOM 820 O O . ALA A 1 103 ? 4.218 4.630 -6.150 1.00 98.19 103 ALA A O 1
ATOM 821 N N . LYS A 1 104 ? 4.533 3.098 -4.531 1.00 98.50 104 LYS A N 1
ATOM 822 C CA . LYS A 1 104 ? 5.728 2.495 -5.149 1.00 98.50 104 LYS A CA 1
ATOM 823 C C . LYS A 1 104 ? 5.400 1.802 -6.476 1.00 98.50 104 LYS A C 1
ATOM 825 O O . LYS A 1 104 ? 6.160 1.916 -7.431 1.00 98.50 104 LYS A O 1
ATOM 830 N N . VAL A 1 105 ? 4.278 1.076 -6.543 1.00 98.69 105 VAL A N 1
ATOM 831 C CA . VAL A 1 105 ? 3.823 0.432 -7.789 1.00 98.69 105 VAL A CA 1
ATOM 832 C C . VAL A 1 105 ? 3.563 1.484 -8.866 1.00 98.69 105 VAL A C 1
ATOM 834 O O . VAL A 1 105 ? 4.010 1.315 -9.992 1.00 98.69 105 VAL A O 1
ATOM 837 N N . GLU A 1 106 ? 2.852 2.561 -8.537 1.00 98.19 106 GLU A N 1
ATOM 838 C CA . GLU A 1 106 ? 2.510 3.628 -9.483 1.00 98.19 106 GLU A CA 1
ATOM 839 C C . GLU A 1 106 ? 3.747 4.365 -10.008 1.00 98.19 106 GLU A C 1
ATOM 841 O O . GLU A 1 106 ? 3.808 4.670 -11.199 1.00 98.19 106 GLU A O 1
ATOM 846 N N . GLU A 1 107 ? 4.747 4.599 -9.155 1.00 98.25 107 GLU A N 1
ATOM 847 C CA . GLU A 1 107 ? 6.033 5.180 -9.553 1.00 98.25 107 GLU A CA 1
ATOM 848 C C . GLU A 1 107 ? 6.743 4.313 -10.605 1.00 98.25 107 GLU A C 1
ATOM 850 O O . GLU A 1 107 ? 7.113 4.801 -11.677 1.00 98.25 107 GLU A O 1
ATOM 855 N N . GLU A 1 108 ? 6.867 3.010 -10.344 1.00 98.62 108 GLU A N 1
ATOM 856 C CA . GLU A 1 108 ? 7.490 2.078 -11.286 1.00 98.62 108 GLU A CA 1
ATOM 857 C C . GLU A 1 108 ? 6.653 1.901 -12.562 1.00 98.62 108 GLU A C 1
ATOM 859 O O . GLU A 1 108 ? 7.193 1.886 -13.667 1.00 98.62 108 GLU A O 1
ATOM 864 N N . GLU A 1 109 ? 5.323 1.834 -12.459 1.00 98.44 109 GLU A N 1
ATOM 865 C CA . GLU A 1 109 ? 4.447 1.750 -13.630 1.00 98.44 109 GLU A CA 1
ATOM 866 C C . GLU A 1 109 ? 4.539 2.989 -14.528 1.00 98.44 109 GLU A C 1
ATOM 868 O O . GLU A 1 109 ? 4.472 2.854 -15.756 1.00 98.44 109 GLU A O 1
ATOM 873 N N . ALA A 1 110 ? 4.685 4.182 -13.945 1.00 98.38 110 ALA A N 1
ATOM 874 C CA . ALA A 1 110 ? 4.871 5.420 -14.691 1.00 98.38 110 ALA A CA 1
ATOM 875 C C . ALA A 1 110 ? 6.197 5.398 -15.458 1.00 98.38 110 ALA A C 1
ATOM 877 O O . ALA A 1 110 ? 6.209 5.656 -16.665 1.00 98.38 110 ALA A O 1
ATOM 878 N N . TRP A 1 111 ? 7.286 5.001 -14.792 1.00 98.44 111 TRP A N 1
ATOM 879 C CA . TRP A 1 111 ? 8.588 4.845 -15.438 1.00 98.44 111 TRP A CA 1
ATOM 880 C C . TRP A 1 111 ? 8.547 3.807 -16.565 1.00 98.44 111 TRP A C 1
ATOM 882 O O . TRP A 1 111 ? 8.985 4.084 -17.683 1.00 98.44 111 TRP A O 1
ATOM 892 N N . ILE A 1 112 ? 7.957 2.632 -16.316 1.00 98.56 112 ILE A N 1
ATOM 893 C CA . ILE A 1 112 ? 7.822 1.578 -17.330 1.00 98.56 112 ILE A CA 1
ATOM 894 C C . ILE A 1 112 ? 7.053 2.107 -18.544 1.00 98.56 112 ILE A C 1
ATOM 896 O O . ILE A 1 112 ? 7.492 1.915 -19.677 1.00 98.56 112 ILE A O 1
ATOM 900 N N . SER A 1 113 ? 5.933 2.797 -18.322 1.00 97.69 113 SER A N 1
ATOM 901 C CA . SER A 1 113 ? 5.095 3.332 -19.401 1.00 97.69 113 SER A CA 1
ATOM 902 C C . SER A 1 113 ? 5.845 4.371 -20.243 1.00 97.69 113 SER A C 1
ATOM 904 O O . SER A 1 113 ? 5.785 4.326 -21.472 1.00 97.69 113 SER A O 1
ATOM 906 N N . GLU A 1 114 ? 6.611 5.259 -19.602 1.00 97.44 114 GLU A N 1
ATOM 907 C CA . GLU A 1 114 ? 7.483 6.219 -20.288 1.00 97.44 114 GLU A CA 1
ATOM 908 C C . GLU A 1 114 ? 8.508 5.494 -21.178 1.00 97.44 114 GLU A C 1
ATOM 910 O O . GLU A 1 114 ? 8.660 5.812 -22.361 1.00 97.44 114 GLU A O 1
ATOM 915 N N . LYS A 1 115 ? 9.192 4.471 -20.648 1.00 97.31 115 LYS A N 1
ATOM 916 C CA . LYS A 1 115 ? 10.212 3.737 -21.412 1.00 97.31 115 LYS A CA 1
ATOM 917 C C . LYS A 1 115 ? 9.623 2.874 -22.523 1.00 97.31 115 LYS A C 1
ATOM 919 O O . LYS A 1 115 ? 10.224 2.793 -23.593 1.00 97.31 115 LYS A O 1
ATOM 924 N N . GLN A 1 116 ? 8.438 2.298 -22.332 1.00 96.38 116 GLN A N 1
ATOM 925 C CA . GLN A 1 116 ? 7.713 1.593 -23.394 1.00 96.38 116 GLN A CA 1
ATOM 926 C C . GLN A 1 116 ? 7.421 2.528 -24.576 1.00 96.38 116 GLN A C 1
ATOM 928 O O . GLN A 1 116 ? 7.658 2.155 -25.726 1.00 96.38 116 GLN A O 1
ATOM 933 N N . GLN A 1 117 ? 6.983 3.763 -24.304 1.00 94.50 117 GLN A N 1
ATOM 934 C CA . GLN A 1 117 ? 6.770 4.767 -25.349 1.00 94.50 117 GLN A CA 1
ATOM 935 C C . GLN A 1 117 ? 8.075 5.121 -26.071 1.00 94.50 117 GLN A C 1
ATOM 937 O O . GLN A 1 117 ? 8.106 5.115 -27.301 1.00 94.50 117 GLN A O 1
ATOM 942 N N . LEU A 1 118 ? 9.172 5.350 -25.342 1.00 91.69 118 LEU A N 1
ATOM 943 C CA . LEU A 1 118 ? 10.471 5.657 -25.955 1.00 91.69 118 LEU A CA 1
ATOM 944 C C . LEU A 1 118 ? 10.993 4.520 -26.846 1.00 91.69 118 LEU A C 1
ATOM 946 O O . LEU A 1 118 ? 11.513 4.777 -27.932 1.00 91.69 118 LEU A O 1
ATOM 950 N N . LEU A 1 119 ? 10.846 3.262 -26.421 1.00 92.62 119 LEU A N 1
ATOM 951 C CA . LEU A 1 119 ? 11.317 2.112 -27.197 1.00 92.62 119 LEU A CA 1
ATOM 952 C C . LEU A 1 119 ? 10.445 1.801 -28.419 1.00 92.62 119 LEU A C 1
ATOM 954 O O . LEU A 1 119 ? 10.940 1.148 -29.339 1.00 92.62 119 LEU A O 1
ATOM 958 N N . SER A 1 120 ? 9.196 2.278 -28.453 1.00 87.75 120 SER A N 1
ATOM 959 C CA . SER A 1 120 ? 8.287 2.102 -29.595 1.00 87.75 120 SER A CA 1
ATOM 960 C C . SER A 1 120 ? 8.704 2.883 -30.850 1.00 87.75 120 SER A C 1
ATOM 962 O O . SER A 1 120 ? 8.247 2.567 -31.946 1.00 87.75 120 SER A O 1
ATOM 964 N N . VAL A 1 121 ? 9.596 3.871 -30.712 1.00 88.56 121 VAL A N 1
ATOM 965 C CA . VAL A 1 121 ? 10.111 4.666 -31.835 1.00 88.56 121 VAL A CA 1
ATOM 966 C C . VAL A 1 121 ? 11.093 3.836 -32.663 1.00 88.56 121 VAL A C 1
ATOM 968 O O . VAL A 1 121 ? 12.193 3.524 -32.206 1.00 88.56 121 VAL A O 1
ATOM 971 N N . GLU A 1 122 ? 10.733 3.508 -33.901 1.00 88.38 122 GLU A N 1
ATOM 972 C CA . GLU A 1 122 ? 11.577 2.740 -34.828 1.00 88.38 122 GLU A CA 1
ATOM 973 C C . GLU A 1 122 ? 12.651 3.622 -35.496 1.00 88.38 122 GLU A C 1
ATOM 975 O O . GLU A 1 122 ? 12.590 3.926 -36.682 1.00 88.38 122 GLU A O 1
ATOM 980 N N . ASP A 1 123 ? 13.648 4.043 -34.716 1.00 92.75 123 ASP A N 1
ATOM 981 C CA . ASP A 1 123 ? 14.888 4.660 -35.209 1.00 92.75 123 ASP A CA 1
ATOM 982 C C . ASP A 1 123 ? 16.085 3.759 -34.887 1.00 92.75 123 ASP A C 1
ATOM 984 O O . ASP A 1 123 ? 16.340 3.440 -33.717 1.00 92.75 123 ASP A O 1
ATOM 988 N N . TYR A 1 124 ? 16.808 3.364 -35.936 1.00 94.62 124 TYR A N 1
ATOM 989 C CA . TYR A 1 124 ? 17.967 2.474 -35.869 1.00 94.62 124 TYR A CA 1
ATOM 990 C C . TYR A 1 124 ? 19.257 3.107 -36.415 1.00 94.62 124 TYR A C 1
ATOM 992 O O . TYR A 1 124 ? 20.304 2.460 -36.363 1.00 94.62 124 TYR A O 1
ATOM 1000 N N . GLY A 1 125 ? 19.208 4.364 -36.874 1.00 95.25 125 GLY A N 1
ATOM 1001 C CA . GLY A 1 125 ? 20.334 5.074 -37.483 1.00 95.25 125 GLY A CA 1
ATOM 1002 C C . GLY A 1 125 ? 20.607 4.689 -38.944 1.00 95.25 125 GLY A C 1
ATOM 1003 O O . GLY A 1 125 ? 20.388 3.559 -39.366 1.00 95.25 125 GLY A O 1
ATOM 1004 N N . ASP A 1 126 ? 21.117 5.639 -39.722 1.00 96.25 126 ASP A N 1
ATOM 1005 C CA . ASP A 1 126 ? 21.424 5.508 -41.157 1.00 96.25 126 ASP A CA 1
ATOM 1006 C C . ASP A 1 126 ? 22.934 5.488 -41.463 1.00 96.25 126 ASP A C 1
ATOM 1008 O O . ASP A 1 126 ? 23.353 5.252 -42.594 1.00 96.25 126 ASP A O 1
ATOM 1012 N N . THR A 1 127 ? 23.767 5.720 -40.449 1.00 97.38 127 THR A N 1
ATOM 1013 C CA . THR A 1 127 ? 25.229 5.737 -40.545 1.00 97.38 127 THR A CA 1
ATOM 1014 C C . THR A 1 127 ? 25.858 4.937 -39.411 1.00 97.38 127 THR A C 1
ATOM 1016 O O . THR A 1 127 ? 25.269 4.785 -38.338 1.00 97.38 127 THR A O 1
ATOM 1019 N N . MET A 1 128 ? 27.097 4.472 -39.617 1.00 96.94 128 MET A N 1
ATOM 1020 C CA . MET A 1 128 ? 27.854 3.741 -38.591 1.00 96.94 128 MET A CA 1
ATOM 1021 C C . MET A 1 128 ? 27.938 4.524 -37.273 1.00 96.94 128 MET A C 1
ATOM 1023 O O . MET A 1 128 ? 27.729 3.979 -36.194 1.00 96.94 128 MET A O 1
ATOM 1027 N N . ALA A 1 129 ? 28.196 5.831 -37.349 1.00 97.06 129 ALA A N 1
ATOM 1028 C CA . ALA A 1 129 ? 28.262 6.681 -36.166 1.00 97.06 129 ALA A CA 1
ATOM 1029 C C . ALA A 1 129 ? 26.902 6.790 -35.449 1.00 97.06 129 ALA A C 1
ATOM 1031 O O . ALA A 1 129 ? 26.857 6.740 -34.217 1.00 97.06 129 ALA A O 1
ATOM 1032 N N . ALA A 1 130 ? 25.796 6.900 -36.198 1.00 97.44 130 ALA A N 1
ATOM 1033 C CA . ALA A 1 130 ? 24.453 6.994 -35.629 1.00 97.44 130 ALA A CA 1
ATOM 1034 C C . ALA A 1 130 ? 24.046 5.706 -34.895 1.00 97.44 130 ALA A C 1
ATOM 1036 O O . ALA A 1 130 ? 23.644 5.776 -33.732 1.00 97.44 130 ALA A O 1
ATOM 1037 N N . VAL A 1 131 ? 24.208 4.532 -35.523 1.00 97.81 131 VAL A N 1
ATOM 1038 C CA . VAL A 1 131 ? 23.831 3.247 -34.903 1.00 97.81 131 VAL A CA 1
ATOM 1039 C C . VAL A 1 131 ? 24.681 2.931 -33.669 1.00 97.81 131 VAL A C 1
ATOM 1041 O O . VAL A 1 131 ? 24.143 2.494 -32.654 1.00 97.81 131 VAL A O 1
ATOM 1044 N N . GLN A 1 132 ? 25.981 3.247 -33.685 1.00 97.69 132 GLN A N 1
ATOM 1045 C CA . GLN A 1 132 ? 26.853 3.101 -32.511 1.00 97.69 132 GLN A CA 1
ATOM 1046 C C . GLN A 1 132 ? 26.430 4.032 -31.364 1.00 97.69 132 GLN A C 1
ATOM 1048 O O . GLN A 1 132 ? 26.414 3.635 -30.197 1.00 97.69 132 GLN A O 1
ATOM 1053 N N . GLY A 1 133 ? 26.017 5.263 -31.684 1.00 97.94 133 GLY A N 1
ATOM 1054 C CA . GLY A 1 133 ? 25.444 6.186 -30.704 1.00 97.94 133 GLY A CA 1
ATOM 1055 C C . GLY A 1 133 ? 24.133 5.674 -30.096 1.00 97.94 133 GLY A C 1
ATOM 1056 O O . GLY A 1 133 ? 23.922 5.809 -28.890 1.00 97.94 133 GLY A O 1
ATOM 1057 N N . LEU A 1 134 ? 23.263 5.066 -30.906 1.00 97.38 134 LEU A N 1
ATOM 1058 C CA . LEU A 1 134 ? 22.009 4.463 -30.447 1.00 97.38 134 LEU A CA 1
ATOM 1059 C C . LEU A 1 134 ? 22.240 3.210 -29.592 1.00 97.38 134 LEU A C 1
ATOM 1061 O O . LEU A 1 134 ? 21.580 3.074 -28.565 1.00 97.38 134 LEU A O 1
ATOM 1065 N N . LEU A 1 135 ? 23.194 2.347 -29.957 1.00 97.81 135 LEU A N 1
ATOM 1066 C CA . LEU A 1 135 ? 23.611 1.195 -29.146 1.00 97.81 135 LEU A CA 1
ATOM 1067 C C . LEU A 1 135 ? 24.103 1.643 -27.769 1.00 97.81 135 LEU A C 1
ATOM 1069 O O . LEU A 1 135 ? 23.590 1.177 -26.760 1.00 97.81 135 LEU A O 1
ATOM 1073 N N . LYS A 1 136 ? 24.982 2.651 -27.712 1.00 97.94 136 LYS A N 1
ATOM 1074 C CA . LYS A 1 136 ? 25.466 3.197 -26.436 1.00 97.94 136 LYS A CA 1
ATOM 1075 C C . LYS A 1 136 ? 24.336 3.751 -25.559 1.00 97.94 136 LYS A C 1
ATOM 1077 O O . LYS A 1 136 ? 24.354 3.580 -24.342 1.00 97.94 136 LYS A O 1
ATOM 1082 N N . LYS A 1 137 ? 23.350 4.433 -26.156 1.00 96.81 137 LYS A N 1
ATOM 1083 C CA . LYS A 1 137 ? 22.149 4.889 -25.428 1.00 96.81 137 LYS A CA 1
ATOM 1084 C C . LYS A 1 137 ? 21.310 3.711 -24.930 1.00 96.81 137 LYS A C 1
ATOM 1086 O O . LYS A 1 137 ? 20.725 3.801 -23.856 1.00 96.81 137 LYS A O 1
ATOM 1091 N N . HIS A 1 138 ? 21.238 2.634 -25.705 1.00 97.56 138 HIS A N 1
ATOM 1092 C CA . HIS A 1 138 ? 20.508 1.434 -25.325 1.00 97.56 138 HIS A CA 1
ATOM 1093 C C . HIS A 1 138 ? 21.185 0.685 -24.170 1.00 97.56 138 HIS A C 1
ATOM 1095 O O . HIS A 1 138 ? 20.494 0.301 -23.236 1.00 97.56 138 HIS A O 1
ATOM 1101 N N . ASP A 1 139 ? 22.514 0.574 -24.165 1.00 97.69 139 ASP A N 1
ATOM 1102 C CA . ASP A 1 139 ? 23.263 -0.034 -23.054 1.00 97.69 139 ASP A CA 1
ATOM 1103 C C . ASP A 1 139 ? 23.068 0.749 -21.738 1.00 97.69 139 ASP A C 1
ATOM 1105 O O . ASP A 1 139 ? 22.918 0.168 -20.659 1.00 97.69 139 ASP A O 1
ATOM 1109 N N . ALA A 1 140 ? 23.015 2.085 -21.818 1.00 97.25 140 ALA A N 1
ATOM 1110 C CA . ALA A 1 140 ? 22.652 2.929 -20.678 1.00 97.25 140 ALA A CA 1
ATOM 1111 C C . ALA A 1 140 ? 21.220 2.644 -20.192 1.00 97.25 140 ALA A C 1
ATOM 1113 O O . ALA A 1 140 ? 21.006 2.456 -18.997 1.00 97.25 140 ALA A O 1
ATOM 1114 N N . PHE A 1 141 ? 20.256 2.535 -21.113 1.00 97.31 141 PHE A N 1
ATOM 1115 C CA . PHE A 1 141 ? 18.892 2.131 -20.771 1.00 97.31 141 PHE A CA 1
ATOM 1116 C C . PHE A 1 141 ? 18.840 0.745 -20.103 1.00 97.31 141 PHE A C 1
ATOM 1118 O O . PHE A 1 141 ? 18.116 0.588 -19.128 1.00 97.31 141 PHE A O 1
ATOM 1125 N N . GLU A 1 142 ? 19.591 -0.251 -20.583 1.00 97.88 142 GLU A N 1
ATOM 1126 C CA . GLU A 1 142 ? 19.616 -1.594 -19.980 1.00 97.88 142 GLU A CA 1
ATOM 1127 C C . GLU A 1 142 ? 20.178 -1.574 -18.551 1.00 97.88 142 GLU A C 1
ATOM 1129 O O . GLU A 1 142 ? 19.698 -2.308 -17.687 1.00 97.88 142 GLU A O 1
ATOM 1134 N N . THR A 1 143 ? 21.147 -0.695 -18.282 1.00 97.62 143 THR A N 1
ATOM 1135 C CA . THR A 1 143 ? 21.686 -0.485 -16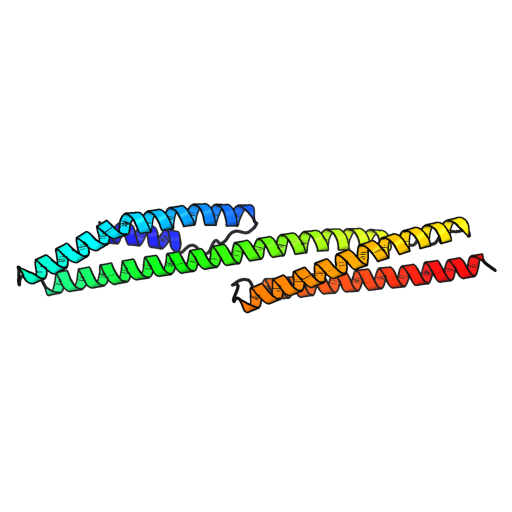.930 1.00 97.62 143 THR A CA 1
ATOM 1136 C C . THR A 1 143 ? 20.613 0.070 -15.993 1.00 97.62 143 THR A C 1
ATOM 1138 O O . THR A 1 143 ? 20.409 -0.462 -14.900 1.00 97.62 143 THR A O 1
ATOM 1141 N N . ASP A 1 144 ? 19.889 1.102 -16.434 1.00 97.38 144 ASP A N 1
ATOM 1142 C CA . ASP A 1 144 ? 18.771 1.666 -15.672 1.00 97.38 144 ASP A CA 1
ATOM 1143 C C . ASP A 1 144 ? 17.664 0.620 -15.478 1.00 97.38 144 ASP A C 1
ATOM 1145 O O . ASP A 1 144 ? 17.139 0.451 -14.376 1.00 97.38 144 ASP A O 1
ATOM 1149 N N . PHE A 1 145 ? 17.340 -0.128 -16.535 1.00 98.38 145 PHE A N 1
ATOM 1150 C CA . PHE A 1 145 ? 16.310 -1.158 -16.520 1.00 98.38 145 PHE A CA 1
ATOM 1151 C C . PHE A 1 145 ? 16.582 -2.232 -15.470 1.00 98.38 145 PHE A C 1
ATOM 1153 O O . PHE A 1 145 ? 15.663 -2.570 -14.726 1.00 98.38 145 PHE A O 1
ATOM 1160 N N . GLN A 1 146 ? 17.826 -2.695 -15.326 1.00 98.19 146 GLN A N 1
ATOM 1161 C CA . GLN A 1 146 ? 18.188 -3.658 -14.282 1.00 98.19 146 GLN A CA 1
ATOM 1162 C C . GLN A 1 146 ? 17.859 -3.132 -12.873 1.00 98.19 146 GLN A C 1
ATOM 1164 O O . GLN A 1 146 ? 17.275 -3.850 -12.062 1.00 98.19 146 GLN A O 1
ATOM 1169 N N . ALA A 1 147 ? 18.155 -1.860 -12.589 1.00 98.06 147 ALA A N 1
ATOM 1170 C CA . ALA A 1 147 ? 17.843 -1.259 -11.291 1.00 98.06 147 ALA A CA 1
ATOM 1171 C C . ALA A 1 147 ? 16.325 -1.168 -11.032 1.00 98.06 147 ALA A C 1
ATOM 1173 O O . ALA A 1 147 ? 15.875 -1.339 -9.896 1.00 98.06 147 ALA A O 1
ATOM 1174 N N . HIS A 1 148 ? 15.526 -0.911 -12.072 1.00 98.44 148 HIS A N 1
ATOM 1175 C CA . HIS A 1 148 ? 14.062 -0.909 -11.983 1.00 98.44 148 HIS A CA 1
ATOM 1176 C C . HIS A 1 148 ? 13.482 -2.323 -11.833 1.00 98.44 148 HIS A C 1
ATOM 1178 O O . HIS A 1 148 ? 12.541 -2.518 -11.062 1.00 98.44 148 HIS A O 1
ATOM 1184 N N . GLN A 1 149 ? 14.066 -3.331 -12.489 1.00 98.50 149 GLN A N 1
ATOM 1185 C CA . GLN A 1 149 ? 13.689 -4.732 -12.280 1.00 98.50 149 GLN A CA 1
ATOM 1186 C C . GLN A 1 149 ? 13.896 -5.147 -10.821 1.00 98.50 149 GLN A C 1
ATOM 1188 O O . GLN A 1 149 ? 12.997 -5.727 -10.210 1.00 98.50 149 GLN A O 1
ATOM 1193 N N . ASP A 1 150 ? 15.036 -4.785 -10.231 1.00 98.31 150 ASP A N 1
ATOM 1194 C CA . ASP A 1 150 ? 15.319 -5.077 -8.826 1.00 98.31 150 ASP A CA 1
ATOM 1195 C C . ASP A 1 150 ? 14.319 -4.385 -7.892 1.00 98.31 150 ASP A C 1
ATOM 1197 O O . ASP A 1 150 ? 13.833 -5.006 -6.943 1.00 98.31 150 ASP A O 1
ATOM 1201 N N . ARG A 1 151 ? 13.941 -3.129 -8.168 1.00 98.50 151 ARG A N 1
ATOM 1202 C CA . ARG A 1 151 ? 12.891 -2.437 -7.403 1.00 98.50 151 ARG A CA 1
ATOM 1203 C C . ARG A 1 151 ? 11.529 -3.109 -7.535 1.00 98.50 151 ARG A C 1
ATOM 1205 O O . ARG A 1 151 ? 10.880 -3.332 -6.515 1.00 98.50 151 ARG A O 1
ATOM 1212 N N . CYS A 1 152 ? 11.118 -3.496 -8.741 1.00 98.69 152 CYS A N 1
ATOM 1213 C CA . CYS A 1 152 ? 9.870 -4.231 -8.959 1.00 98.69 152 CYS A CA 1
ATOM 1214 C C . CYS A 1 152 ? 9.855 -5.565 -8.196 1.00 98.69 152 CYS A C 1
ATOM 1216 O O . CYS A 1 152 ? 8.847 -5.914 -7.581 1.00 98.69 152 CYS A O 1
ATOM 1218 N N . ASN A 1 153 ? 10.985 -6.278 -8.157 1.00 98.38 153 ASN A N 1
ATOM 1219 C CA . ASN A 1 153 ? 11.128 -7.506 -7.375 1.00 98.38 153 ASN A CA 1
ATOM 1220 C C . ASN A 1 153 ? 10.937 -7.253 -5.872 1.00 98.38 153 ASN A C 1
ATOM 1222 O O . ASN A 1 153 ? 10.202 -7.994 -5.219 1.00 98.38 153 ASN A O 1
ATOM 1226 N N . HIS A 1 154 ? 11.536 -6.190 -5.327 1.00 98.44 154 HIS A N 1
ATOM 1227 C CA . HIS A 1 154 ? 11.331 -5.805 -3.926 1.00 98.44 154 HIS A CA 1
ATOM 1228 C C . HIS A 1 154 ? 9.880 -5.396 -3.648 1.00 98.44 154 HIS A C 1
ATOM 1230 O O . HIS A 1 154 ? 9.317 -5.807 -2.640 1.00 98.44 154 HIS A O 1
ATOM 1236 N N . ILE A 1 155 ? 9.240 -4.644 -4.548 1.00 98.62 155 ILE A N 1
ATOM 1237 C CA . ILE A 1 155 ? 7.823 -4.269 -4.420 1.00 98.62 155 ILE A CA 1
ATOM 1238 C C . ILE A 1 155 ? 6.931 -5.517 -4.407 1.00 98.62 155 ILE A C 1
ATOM 1240 O O . ILE A 1 155 ? 6.007 -5.603 -3.601 1.00 98.62 155 ILE A O 1
ATOM 1244 N N . ASN A 1 156 ? 7.221 -6.511 -5.248 1.00 98.38 156 ASN A N 1
ATOM 1245 C CA . ASN A 1 156 ? 6.496 -7.780 -5.252 1.00 98.38 156 ASN A CA 1
ATOM 1246 C C . ASN A 1 156 ? 6.684 -8.564 -3.945 1.00 98.38 156 ASN A C 1
ATOM 1248 O O . ASN A 1 156 ? 5.720 -9.132 -3.434 1.00 98.38 156 ASN A O 1
ATOM 1252 N N . GLN A 1 157 ? 7.891 -8.566 -3.375 1.00 98.25 157 GLN A N 1
ATOM 1253 C CA . GLN A 1 157 ? 8.159 -9.173 -2.067 1.00 98.25 157 GLN A CA 1
ATOM 1254 C C . GLN A 1 157 ? 7.433 -8.437 -0.932 1.00 98.25 157 GLN A C 1
ATOM 1256 O O . GLN A 1 157 ? 6.803 -9.083 -0.095 1.00 98.25 157 GLN A O 1
ATOM 1261 N N . ASP A 1 158 ? 7.455 -7.100 -0.936 1.00 97.94 158 ASP A N 1
ATOM 1262 C CA . ASP A 1 158 ? 6.688 -6.260 -0.008 1.00 97.94 158 ASP A CA 1
ATOM 1263 C C . ASP A 1 158 ? 5.187 -6.591 -0.102 1.00 97.94 158 ASP A C 1
ATOM 1265 O O . ASP A 1 158 ? 4.530 -6.803 0.917 1.00 97.94 158 ASP A O 1
ATOM 1269 N N . GLY A 1 159 ? 4.646 -6.703 -1.320 1.00 98.44 159 GLY A N 1
ATOM 1270 C CA . GLY A 1 159 ? 3.251 -7.077 -1.561 1.00 98.44 159 GLY A CA 1
ATOM 1271 C C . GLY A 1 159 ? 2.904 -8.466 -1.015 1.00 98.44 159 GLY A C 1
ATOM 1272 O O . GLY A 1 159 ? 1.930 -8.618 -0.278 1.00 98.44 159 GLY A O 1
ATOM 1273 N N . GLN A 1 160 ? 3.727 -9.479 -1.301 1.00 98.19 160 GLN A N 1
ATOM 1274 C CA . GLN A 1 160 ? 3.543 -10.833 -0.759 1.00 98.19 160 GLN A CA 1
ATOM 1275 C C . GLN A 1 160 ? 3.590 -10.854 0.770 1.00 98.19 160 GLN A C 1
ATOM 1277 O O . GLN A 1 160 ? 2.801 -11.558 1.403 1.00 98.19 160 GLN A O 1
ATOM 1282 N N . LYS A 1 161 ? 4.473 -10.052 1.374 1.00 98.25 161 LYS A N 1
ATOM 1283 C CA . LYS A 1 161 ? 4.538 -9.904 2.826 1.00 98.25 161 LYS A CA 1
ATOM 1284 C C . LYS A 1 161 ? 3.231 -9.340 3.384 1.00 98.25 161 LYS A C 1
ATOM 1286 O O . LYS A 1 161 ? 2.677 -9.944 4.299 1.00 98.25 161 LYS A O 1
ATOM 1291 N N . LEU A 1 162 ? 2.693 -8.267 2.799 1.00 98.19 162 LEU A N 1
ATOM 1292 C CA . LEU A 1 162 ? 1.406 -7.693 3.220 1.00 98.19 162 LEU A CA 1
ATOM 1293 C C . LEU A 1 162 ? 0.264 -8.716 3.145 1.00 98.19 162 LEU A C 1
ATOM 1295 O O . LEU A 1 162 ? -0.556 -8.791 4.058 1.00 98.19 162 LEU A O 1
ATOM 1299 N N . VAL A 1 163 ? 0.225 -9.532 2.088 1.00 98.19 163 VAL A N 1
ATOM 1300 C CA . VAL A 1 163 ? -0.749 -10.628 1.966 1.00 98.19 163 VAL A CA 1
ATOM 1301 C C . VAL A 1 163 ? -0.562 -11.654 3.085 1.00 98.19 163 VAL A C 1
ATOM 1303 O O . VAL A 1 163 ? -1.536 -12.047 3.723 1.00 98.19 163 VAL A O 1
ATOM 1306 N N . SER A 1 164 ? 0.678 -12.077 3.350 1.00 97.50 164 SER A N 1
ATOM 1307 C CA . SER A 1 164 ? 0.978 -13.071 4.391 1.00 97.50 164 SER A CA 1
ATOM 1308 C C . SER A 1 164 ? 0.639 -12.588 5.805 1.00 97.50 164 SER A C 1
ATOM 1310 O O . SER A 1 164 ? 0.276 -13.392 6.659 1.00 97.50 164 SER A O 1
ATOM 1312 N N . GLU A 1 165 ? 0.704 -11.274 6.034 1.00 96.62 165 GLU A N 1
ATOM 1313 C CA . GLU A 1 165 ? 0.316 -10.614 7.284 1.00 96.62 165 GLU A CA 1
ATOM 1314 C C . GLU A 1 165 ? -1.209 -10.419 7.407 1.00 96.62 165 GLU A C 1
ATOM 1316 O O . GLU A 1 165 ? -1.681 -9.926 8.428 1.00 96.62 165 GLU A O 1
ATOM 1321 N N . GLY A 1 166 ? -1.993 -10.835 6.404 1.00 96.88 166 GLY A N 1
ATOM 1322 C CA . GLY A 1 166 ? -3.456 -10.806 6.449 1.00 96.88 166 GLY A CA 1
ATOM 1323 C C . GLY A 1 166 ? -4.081 -9.459 6.085 1.00 96.88 166 GLY A C 1
ATOM 1324 O O . GLY A 1 166 ? -5.213 -9.198 6.484 1.00 96.88 166 GLY A O 1
ATOM 1325 N N . ASN A 1 167 ? -3.376 -8.608 5.329 1.00 97.75 167 ASN A N 1
ATOM 1326 C CA . ASN A 1 167 ? -3.900 -7.310 4.903 1.00 97.75 167 ASN A CA 1
ATOM 1327 C C . ASN A 1 167 ? -5.246 -7.457 4.167 1.00 97.75 167 ASN A C 1
ATOM 1329 O O . ASN A 1 167 ? -5.356 -8.219 3.203 1.00 97.75 167 ASN A O 1
ATOM 1333 N N . HIS A 1 168 ? -6.259 -6.685 4.570 1.00 97.25 168 HIS A N 1
ATOM 1334 C CA . HIS A 1 168 ? -7.601 -6.754 3.971 1.00 97.25 168 HIS A CA 1
ATOM 1335 C C . HIS A 1 168 ? -7.686 -6.341 2.485 1.00 97.25 168 HIS A C 1
ATOM 1337 O O . HIS A 1 168 ? -8.743 -6.503 1.879 1.00 97.25 168 HIS A O 1
ATOM 1343 N N . HIS A 1 169 ? -6.599 -5.849 1.877 1.00 97.75 169 HIS A N 1
ATOM 1344 C CA . HIS A 1 169 ? -6.483 -5.583 0.434 1.00 97.75 169 HIS A CA 1
ATOM 1345 C C . HIS A 1 169 ? -5.769 -6.700 -0.349 1.00 97.75 169 HIS A C 1
ATOM 1347 O O . HIS A 1 169 ? -5.276 -6.449 -1.449 1.00 97.75 169 HIS A O 1
ATOM 1353 N N . ALA A 1 170 ? -5.677 -7.920 0.192 1.00 97.94 170 ALA A N 1
ATOM 1354 C CA . ALA A 1 170 ? -4.888 -9.015 -0.385 1.00 97.94 170 ALA A CA 1
ATOM 1355 C C . ALA A 1 170 ? -5.136 -9.264 -1.888 1.00 97.94 170 ALA A C 1
ATOM 1357 O O . ALA A 1 170 ? -4.179 -9.379 -2.656 1.00 97.94 170 ALA A O 1
ATOM 1358 N N . ASP A 1 171 ? -6.396 -9.290 -2.327 1.00 98.06 171 ASP A N 1
ATOM 1359 C CA . ASP A 1 171 ? -6.746 -9.511 -3.739 1.00 98.06 171 ASP A CA 1
ATOM 1360 C C . ASP A 1 171 ? -6.215 -8.391 -4.643 1.00 98.06 171 ASP A C 1
ATOM 1362 O O . ASP A 1 171 ? -5.587 -8.648 -5.673 1.00 98.06 171 ASP A O 1
ATOM 1366 N N . SER A 1 172 ? -6.396 -7.138 -4.219 1.00 98.06 172 SER A N 1
ATOM 1367 C CA . SER A 1 172 ? -5.868 -5.971 -4.924 1.00 98.06 172 SER A CA 1
ATOM 1368 C C . SER A 1 172 ? -4.343 -6.001 -4.978 1.00 98.06 172 SER A C 1
ATOM 1370 O O . SER A 1 172 ? -3.765 -5.719 -6.023 1.00 98.06 172 SER A O 1
ATOM 1372 N N . ILE A 1 173 ? -3.670 -6.362 -3.882 1.00 98.62 173 ILE A N 1
ATOM 1373 C CA . ILE A 1 173 ? -2.205 -6.464 -3.837 1.00 98.62 173 ILE A CA 1
ATOM 1374 C C . ILE A 1 173 ? -1.715 -7.495 -4.858 1.00 98.62 173 ILE A C 1
ATOM 1376 O O . ILE A 1 173 ? -0.865 -7.169 -5.689 1.00 98.62 173 ILE A O 1
ATOM 1380 N N . HIS A 1 174 ? -2.299 -8.698 -4.870 1.00 98.25 174 HIS A N 1
ATOM 1381 C CA . HIS A 1 174 ? -1.967 -9.728 -5.856 1.00 98.25 174 HIS A CA 1
ATOM 1382 C C . HIS A 1 174 ? -2.149 -9.237 -7.291 1.00 98.25 174 HIS A C 1
ATOM 1384 O O . HIS A 1 174 ? -1.250 -9.401 -8.120 1.00 98.25 174 HIS A O 1
ATOM 1390 N N . GLN A 1 175 ? -3.289 -8.607 -7.583 1.00 98.50 175 GLN A N 1
ATOM 1391 C CA . GLN A 1 175 ? -3.575 -8.087 -8.914 1.00 98.50 175 GLN A CA 1
ATOM 1392 C C . GLN A 1 175 ? -2.542 -7.035 -9.339 1.00 98.50 175 GLN A C 1
ATOM 1394 O O . GLN A 1 175 ? -2.060 -7.067 -10.472 1.00 98.50 175 GLN A O 1
ATOM 1399 N N . ARG A 1 176 ? -2.174 -6.111 -8.445 1.00 98.56 176 ARG A N 1
ATOM 1400 C CA . ARG A 1 176 ? -1.198 -5.054 -8.748 1.00 98.56 176 ARG A CA 1
ATOM 1401 C C . ARG A 1 176 ? 0.210 -5.615 -8.954 1.00 98.56 176 ARG A C 1
ATOM 1403 O O . ARG A 1 176 ? 0.865 -5.203 -9.906 1.00 98.56 176 ARG A O 1
ATOM 1410 N N . CYS A 1 177 ? 0.635 -6.605 -8.167 1.00 98.50 177 CYS A N 1
ATOM 1411 C CA . CYS A 1 177 ? 1.900 -7.318 -8.389 1.00 98.50 177 CYS A CA 1
ATOM 1412 C C . CYS A 1 177 ? 1.945 -8.005 -9.764 1.00 98.50 177 CYS A C 1
ATOM 1414 O O . CYS A 1 177 ? 2.914 -7.856 -10.507 1.00 98.50 177 CYS A O 1
ATOM 1416 N N . GLN A 1 178 ? 0.877 -8.717 -10.140 1.00 98.38 178 GLN A N 1
ATOM 1417 C CA . GLN A 1 178 ? 0.789 -9.375 -11.449 1.00 98.38 178 GLN A CA 1
ATOM 1418 C C . GLN A 1 178 ? 0.828 -8.365 -12.604 1.00 98.38 178 GLN A C 1
ATOM 1420 O O . GLN A 1 178 ? 1.522 -8.583 -13.596 1.00 98.38 178 GLN A O 1
ATOM 1425 N N . GLN A 1 179 ? 0.108 -7.248 -12.476 1.00 98.56 179 GLN A N 1
ATOM 1426 C CA . GLN A 1 179 ? 0.095 -6.185 -13.484 1.00 98.56 179 GLN A CA 1
ATOM 1427 C C . GLN A 1 179 ? 1.464 -5.516 -13.643 1.00 98.56 179 GLN A C 1
ATOM 1429 O O . GLN A 1 179 ? 1.902 -5.306 -14.775 1.00 98.56 179 GLN A O 1
ATOM 1434 N N . LEU A 1 180 ? 2.144 -5.212 -12.532 1.00 98.69 180 LEU A N 1
ATOM 1435 C CA . LEU A 1 180 ? 3.491 -4.643 -12.553 1.00 98.69 180 LEU A CA 1
ATOM 1436 C C . LEU A 1 180 ? 4.470 -5.593 -13.253 1.00 98.69 180 LEU A C 1
ATOM 1438 O O . LEU A 1 180 ? 5.192 -5.167 -14.154 1.00 98.69 180 LEU A O 1
ATOM 1442 N N . GLN A 1 181 ? 4.431 -6.885 -12.909 1.00 98.56 181 GLN A N 1
ATOM 1443 C CA . GLN A 1 181 ? 5.280 -7.895 -13.541 1.00 98.56 181 GLN A CA 1
ATOM 1444 C C . GLN A 1 181 ? 5.021 -7.997 -15.049 1.00 98.56 181 GLN A C 1
ATOM 1446 O O . GLN A 1 181 ? 5.960 -7.945 -15.837 1.00 98.56 181 GLN A O 1
ATOM 1451 N N . ALA A 1 182 ? 3.756 -8.054 -15.473 1.00 98.50 182 ALA A N 1
ATOM 1452 C CA . ALA A 1 182 ? 3.412 -8.135 -16.891 1.00 98.50 182 ALA A CA 1
ATOM 1453 C C . ALA A 1 182 ? 3.904 -6.911 -17.689 1.00 98.50 182 ALA A C 1
ATOM 1455 O O . ALA A 1 182 ? 4.384 -7.045 -18.817 1.00 98.50 182 ALA A O 1
ATOM 1456 N N . LYS A 1 183 ? 3.813 -5.705 -17.109 1.00 98.44 183 LYS A N 1
ATOM 1457 C CA . LYS A 1 183 ? 4.343 -4.476 -17.724 1.00 98.44 183 LYS A CA 1
ATOM 1458 C C . LYS A 1 183 ? 5.869 -4.512 -17.844 1.00 98.44 183 LYS A C 1
ATOM 1460 O O . LYS A 1 183 ? 6.405 -4.095 -18.874 1.00 98.44 183 LYS A O 1
ATOM 1465 N N . LEU A 1 184 ? 6.551 -5.017 -16.819 1.00 98.38 184 LEU A N 1
ATOM 1466 C CA . LEU A 1 184 ? 8.004 -5.159 -16.797 1.00 98.38 184 LEU A CA 1
ATOM 1467 C C . LEU A 1 184 ? 8.487 -6.169 -17.849 1.00 98.38 184 LEU A C 1
ATOM 1469 O O . LEU A 1 184 ? 9.400 -5.863 -18.616 1.00 98.38 184 LEU A O 1
ATOM 1473 N N . ASP A 1 185 ? 7.820 -7.320 -17.952 1.00 98.31 185 ASP A N 1
ATOM 1474 C CA . ASP A 1 185 ? 8.110 -8.350 -18.955 1.00 98.31 185 ASP A CA 1
ATOM 1475 C C . ASP A 1 185 ? 7.891 -7.817 -20.379 1.00 98.31 185 ASP A C 1
ATOM 1477 O O . ASP A 1 185 ? 8.689 -8.068 -21.287 1.00 98.31 185 ASP A O 1
ATOM 1481 N N . HIS A 1 186 ? 6.840 -7.015 -20.581 1.00 98.06 186 HIS A N 1
ATOM 1482 C CA . HIS A 1 186 ? 6.602 -6.362 -21.865 1.00 98.06 186 HIS A CA 1
ATOM 1483 C C . HIS A 1 186 ? 7.722 -5.377 -22.228 1.00 98.06 186 HIS A C 1
ATOM 1485 O O . HIS A 1 186 ? 8.204 -5.384 -23.364 1.00 98.06 186 HIS A O 1
ATOM 1491 N N . LEU A 1 187 ? 8.173 -4.559 -21.270 1.00 98.19 187 LEU A N 1
ATOM 1492 C CA . LEU A 1 187 ? 9.287 -3.636 -21.488 1.00 98.19 187 LEU A CA 1
ATOM 1493 C C . LEU A 1 187 ? 10.588 -4.389 -21.811 1.00 98.19 187 LEU A C 1
ATOM 1495 O O . LEU A 1 187 ? 11.294 -3.997 -22.742 1.00 98.19 187 LEU A O 1
ATOM 1499 N N . ALA A 1 188 ? 10.862 -5.503 -21.123 1.00 98.19 188 ALA A N 1
ATOM 1500 C CA . ALA A 1 188 ? 12.004 -6.370 -21.418 1.00 98.19 188 ALA A CA 1
ATOM 1501 C C . ALA A 1 188 ? 11.965 -6.895 -22.863 1.00 98.19 188 ALA A C 1
ATOM 1503 O O . ALA A 1 188 ? 12.970 -6.858 -23.575 1.00 98.19 188 ALA A O 1
ATOM 1504 N N . ALA A 1 189 ? 10.794 -7.341 -23.329 1.00 97.50 189 ALA A N 1
ATOM 1505 C CA . ALA A 1 189 ? 10.621 -7.833 -24.694 1.00 97.50 189 ALA A CA 1
ATOM 1506 C C . ALA A 1 189 ? 10.854 -6.732 -25.747 1.00 97.50 189 ALA A C 1
ATOM 1508 O O . ALA A 1 189 ? 11.509 -6.975 -26.765 1.00 97.50 189 ALA A O 1
ATOM 1509 N N . LEU A 1 190 ? 10.358 -5.513 -25.501 1.00 97.25 190 LEU A N 1
ATOM 1510 C CA . LEU A 1 190 ? 10.609 -4.359 -26.372 1.00 97.25 190 LEU A CA 1
ATOM 1511 C C . LEU A 1 190 ? 12.097 -4.000 -26.420 1.00 97.25 190 LEU A C 1
ATOM 1513 O O . LEU A 1 190 ? 12.634 -3.762 -27.505 1.00 97.25 190 LEU A O 1
ATOM 1517 N N . ALA A 1 191 ? 12.764 -4.001 -25.266 1.00 97.31 191 ALA A N 1
ATOM 1518 C CA . ALA A 1 191 ? 14.192 -3.734 -25.162 1.00 97.31 191 ALA A CA 1
ATOM 1519 C C . ALA A 1 191 ? 15.010 -4.748 -25.972 1.00 97.31 191 ALA A C 1
ATOM 1521 O O . ALA A 1 191 ? 15.772 -4.353 -26.855 1.00 97.31 191 ALA A O 1
ATOM 1522 N N . ALA A 1 192 ? 14.762 -6.046 -25.769 1.00 97.38 192 ALA A N 1
ATOM 1523 C CA . ALA A 1 192 ? 15.439 -7.116 -26.498 1.00 97.38 192 ALA A CA 1
ATOM 1524 C C . ALA A 1 192 ? 15.228 -7.010 -28.018 1.00 97.38 192 ALA A C 1
ATOM 1526 O O . ALA A 1 192 ? 16.183 -7.108 -28.793 1.00 97.38 192 ALA A O 1
ATOM 1527 N N . LYS A 1 193 ? 13.988 -6.743 -28.460 1.00 96.56 193 LYS A N 1
ATOM 1528 C CA . LYS A 1 193 ? 13.676 -6.536 -29.882 1.00 96.56 193 LYS A CA 1
ATOM 1529 C C . LYS A 1 193 ? 14.445 -5.343 -30.455 1.00 96.56 193 LYS A C 1
ATOM 1531 O O . LYS A 1 193 ? 14.998 -5.446 -31.550 1.00 96.56 193 LYS A O 1
ATOM 1536 N N . ARG A 1 194 ? 14.486 -4.214 -29.738 1.00 96.81 194 ARG A N 1
ATOM 1537 C CA . ARG A 1 194 ? 15.212 -3.015 -30.179 1.00 96.81 194 ARG A CA 1
ATOM 1538 C C . ARG A 1 194 ? 16.711 -3.282 -30.288 1.00 96.81 194 ARG A C 1
ATOM 1540 O O . ARG A 1 194 ? 17.306 -2.908 -31.296 1.00 96.81 194 ARG A O 1
ATOM 1547 N N . LYS A 1 195 ? 17.302 -3.953 -29.296 1.00 97.25 195 LYS A N 1
ATOM 1548 C CA . LYS A 1 195 ? 18.722 -4.324 -29.306 1.00 97.25 195 LYS A CA 1
ATOM 1549 C C . LYS A 1 195 ? 19.080 -5.163 -30.522 1.00 97.25 195 LYS A C 1
ATOM 1551 O O . LYS A 1 195 ? 20.020 -4.816 -31.230 1.00 97.25 195 LYS A O 1
ATOM 1556 N N . ALA A 1 196 ? 18.292 -6.201 -30.808 1.00 97.31 196 ALA A N 1
ATOM 1557 C CA . ALA A 1 196 ? 18.494 -7.044 -31.984 1.00 97.31 196 ALA A CA 1
ATOM 1558 C C . ALA A 1 196 ? 18.501 -6.213 -33.279 1.00 97.31 196 ALA A C 1
ATOM 1560 O O . ALA A 1 196 ? 19.427 -6.322 -34.072 1.00 97.31 196 ALA A O 1
ATOM 1561 N N . LYS A 1 197 ? 17.536 -5.297 -33.448 1.00 96.94 197 LYS A N 1
ATOM 1562 C CA . LYS A 1 197 ? 17.470 -4.418 -34.628 1.00 96.94 197 LYS A CA 1
ATOM 1563 C C . LYS A 1 197 ? 18.654 -3.459 -34.756 1.00 96.94 197 LYS A C 1
ATOM 1565 O O . LYS A 1 197 ? 19.137 -3.249 -35.864 1.00 96.94 197 LYS A O 1
ATOM 1570 N N . LEU A 1 198 ? 19.128 -2.889 -33.649 1.00 96.94 198 LEU A N 1
ATOM 1571 C CA . LEU A 1 198 ? 20.309 -2.021 -33.653 1.00 96.94 198 LEU A CA 1
ATOM 1572 C C . LEU A 1 198 ? 21.581 -2.796 -34.016 1.00 96.94 198 LEU A C 1
ATOM 1574 O O . LEU A 1 198 ? 22.397 -2.302 -34.791 1.00 96.94 198 LEU A O 1
ATOM 1578 N N . VAL A 1 199 ? 21.737 -4.012 -33.488 1.00 97.50 199 VAL A N 1
ATOM 1579 C CA . VAL A 1 199 ? 22.872 -4.889 -33.803 1.00 97.50 199 VAL A CA 1
ATOM 1580 C C . VAL A 1 199 ? 22.838 -5.319 -35.270 1.00 97.50 199 VAL A C 1
ATOM 1582 O O . VAL A 1 199 ? 23.849 -5.176 -35.956 1.00 97.50 199 VAL A O 1
ATOM 1585 N N . ASP A 1 200 ? 21.682 -5.760 -35.772 1.00 97.19 200 ASP A N 1
ATOM 1586 C CA . ASP A 1 200 ? 21.499 -6.141 -37.178 1.00 97.19 200 ASP A CA 1
ATOM 1587 C C . ASP A 1 200 ? 21.838 -4.974 -38.120 1.00 97.19 200 ASP A C 1
ATOM 1589 O O . ASP A 1 200 ? 22.584 -5.143 -39.085 1.00 97.19 200 ASP A O 1
ATOM 1593 N N . ASN A 1 201 ? 21.338 -3.769 -37.822 1.00 97.12 201 ASN A N 1
ATOM 1594 C CA . ASN A 1 201 ? 21.623 -2.582 -38.627 1.00 97.12 201 ASN A CA 1
ATOM 1595 C C . ASN A 1 201 ? 23.105 -2.183 -38.560 1.00 97.12 201 ASN A C 1
ATOM 1597 O O . ASN A 1 201 ? 23.702 -1.817 -39.572 1.00 97.12 201 ASN A O 1
ATOM 1601 N N . SER A 1 202 ? 23.730 -2.301 -37.385 1.00 97.38 202 SER A N 1
ATOM 1602 C CA . SER A 1 202 ? 25.167 -2.066 -37.250 1.00 97.38 202 SER A CA 1
ATOM 1603 C C . SER A 1 202 ? 25.984 -3.049 -38.080 1.00 97.38 202 SER A C 1
ATOM 1605 O O . SER A 1 202 ? 26.989 -2.636 -38.647 1.00 97.38 202 SER A O 1
ATOM 1607 N N . ALA A 1 203 ? 25.585 -4.320 -38.152 1.00 96.69 203 ALA A N 1
ATOM 1608 C CA . ALA A 1 203 ? 26.257 -5.305 -38.990 1.00 96.69 203 ALA A CA 1
ATOM 1609 C C . ALA A 1 203 ? 26.080 -4.976 -40.480 1.00 96.69 203 ALA A C 1
ATOM 1611 O O . ALA A 1 203 ? 27.054 -5.005 -41.222 1.00 96.69 203 ALA A O 1
ATOM 1612 N N . TYR A 1 204 ? 24.872 -4.594 -40.908 1.00 96.25 204 TYR A N 1
ATOM 1613 C CA . TYR A 1 204 ? 24.601 -4.182 -42.290 1.00 96.25 204 TYR A CA 1
ATOM 1614 C C . TYR A 1 204 ? 25.471 -2.997 -42.733 1.00 96.25 204 TYR A C 1
ATOM 1616 O O . TYR A 1 204 ? 26.068 -3.053 -43.800 1.00 96.25 204 TYR A O 1
ATOM 1624 N N . LEU A 1 205 ? 25.601 -1.961 -41.898 1.00 95.62 205 LEU A N 1
ATOM 1625 C CA . LEU A 1 205 ? 26.392 -0.764 -42.211 1.00 95.62 205 LEU A CA 1
ATOM 1626 C C . LEU A 1 205 ? 27.921 -0.990 -42.178 1.00 95.62 205 LEU A C 1
ATOM 1628 O O . LEU A 1 205 ? 28.669 -0.064 -42.492 1.00 95.62 205 LEU A O 1
ATOM 1632 N N . GLN A 1 206 ? 28.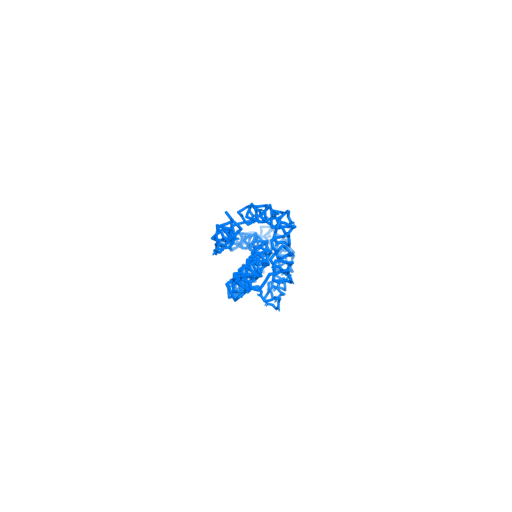399 -2.163 -41.737 1.00 92.25 206 GLN A N 1
ATOM 1633 C CA . GLN A 1 206 ? 29.823 -2.539 -41.769 1.00 92.25 206 GLN A CA 1
ATOM 1634 C C . GLN A 1 206 ? 30.254 -3.174 -43.099 1.00 92.25 206 GLN A C 1
ATOM 1636 O O . GLN A 1 206 ? 31.457 -3.197 -43.370 1.00 92.25 206 GLN A O 1
ATOM 1641 N N . PHE A 1 207 ? 29.309 -3.706 -43.883 1.00 85.62 207 PHE A N 1
ATOM 1642 C CA . PHE A 1 207 ? 29.553 -4.275 -45.214 1.00 85.62 207 PHE A CA 1
ATOM 1643 C C . PHE A 1 207 ? 29.519 -3.193 -46.297 1.00 85.62 207 PHE A C 1
ATOM 1645 O O . PHE A 1 207 ? 30.309 -3.331 -47.259 1.00 85.62 207 PHE A O 1
#

Sequence (207 aa):
DEESWIKEKKLLVGSDDYGRDLTGVQNLKKKHKRLEAELGSHEPAIQAVQEAGEKLMDVSNLGVPEIEQRLKALNLAWSELKQLASTRGQKLDESHTYQQFLAKVEEEEAWISEKQQLLSVEDYGDTMAAVQGLLKKHDAFETDFQAHQDRCNHINQDGQKLVSEGNHHADSIHQRCQQLQAKLDHLAALAAKRKAKLVDNSAYLQF

pLDDT: mean 96.45, std 2.85, range [82.44, 98.69]

InterPro domains:
  IPR002017 Spectrin repeat [PF00435] (1-94)
  IPR002017 Spectrin repeat [PF00435] (97-199)
  IPR018159 Spectrin/alpha-actinin [SM00150] (1-93)
  IPR018159 Spectrin/alpha-actinin [SM00150] (99-199)
  IPR018159 Spectrin/alpha-actinin [cd00176] (1-186)

Secondary structure (DSSP, 8-state):
-HHHHHHHHHHHHT-----SSHHHHHHHHHHHHHHHHHHHHHHHHHHHHHHHHHHHHHH--SSHHHHHHHHHHHHHHHHHHHHHHHHHHHHHHHHHHHHHHHHHHHHHHHHHHHHHHHHTS----SSHHHHHHHHHHHHHHHHHHHHHHHHHHHHHHHHHHHHHTT-TTHHHHHHHHHHHHHHHHHHHHHHHHHHHHHHHHHHHTT-

Solvent-accessible surface area (backbone atoms only — not comparable to full-atom values): 11175 Å² total; per-residue (Å²): 110,71,68,59,52,50,54,54,50,40,60,66,44,64,56,87,82,42,55,92,43,59,67,48,14,52,51,50,46,57,53,47,55,51,50,54,50,51,52,63,70,43,47,64,59,56,49,51,54,48,53,51,51,53,53,47,48,75,76,34,86,74,62,38,73,59,52,53,52,50,51,53,52,49,52,51,52,51,51,52,42,53,51,42,42,52,52,45,52,52,49,31,52,42,38,41,54,49,34,55,51,49,53,54,51,52,53,52,50,51,53,50,52,54,50,44,58,61,65,68,55,93,76,51,62,94,46,64,69,45,19,54,54,50,49,55,54,46,56,52,48,51,56,54,45,53,58,51,52,54,48,51,53,50,51,41,50,53,43,52,48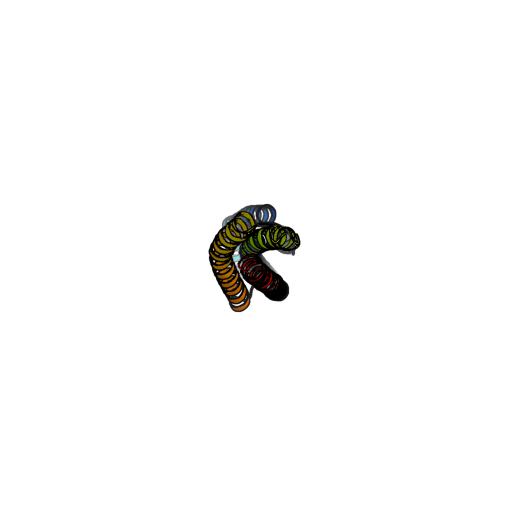,43,41,75,74,63,33,93,54,37,70,60,43,53,53,52,42,52,50,52,50,53,53,51,54,50,43,51,52,51,50,54,53,50,51,52,50,33,52,53,48,48,56,58,66,72,111

Radius of gyration: 30.31 Å; Cα contacts (8 Å, |Δi|>4): 126; chains: 1; bounding box: 64×25×96 Å

Nearest PDB structures (foldseek):
  1cun-assembly1_C  TM=8.327E-01  e=3.287E-16  Gallus gallus
  1u4q-assembly2_B  TM=9.789E-01  e=3.520E-13  Gallus gallus
  1u5p-assembly1_A  TM=9.295E-01  e=3.213E-09  Gallus gallus
  1s35-assembly1_A  TM=8.534E-01  e=1.432E-08  Homo sapiens
  3edv-assembly1_A  TM=7.282E-01  e=1.712E-06  Homo sapiens

Foldseek 3Di:
DLLVVLVVLCVVLPDPDLADALVRLVVVLVVLVVSVVVLVVCVVVLVVLLVVLVVCVVVDPPCNVVSVVVNVVSVVSSVVSVVSSVVSNVLSVLVNLVNVLVVLLVVLLVVLVVLVVVLPDPDQDDALVRLVVVLVVLVVVVVVLVVSVVSLVVSLVSLVVSVVVPRPCNVVSVVSNVVSVVSSVVSVVSSVVSNVSSVVVNVVNVD

Organism: NCBI:txid2055569